Protein AF-A0AA94F474-F1 (afdb_monomer)

Sequence (194 aa):
MDLYEFAKYINTSEPLNKNRVSEDIENKIRDLSVEQRINLLVFSFQNYDKAYNKDLCFTYPSLWNEFKGSDWKNLVIDMFPRKLKFMKGDLIEVNTGSYFDIFLLNGIIGISPFEFIFNESEIDKVEKESFFNYLKYFGESSFFYNEREMIEDIVNFYELEVFSNIVKMKERLIEDSFFSPSKNYNELLNQFVK

Solvent-accessible surface area (backbone atoms only — not comparable to full-atom values): 10894 Å² total; per-residue (Å²): 130,56,68,66,58,46,52,51,50,53,62,73,60,54,52,76,40,69,92,52,73,47,66,71,58,55,52,52,51,63,72,43,52,71,68,54,33,40,54,42,49,46,51,45,25,64,73,40,41,37,67,58,51,50,32,48,52,55,66,42,40,73,62,55,58,79,60,51,66,68,52,52,48,50,46,57,52,70,38,55,77,46,83,70,71,69,54,94,87,54,69,68,67,73,46,43,7,48,56,39,70,54,18,44,34,30,25,67,39,41,29,30,62,59,67,54,60,75,66,38,81,89,56,53,68,70,54,50,52,36,50,51,50,38,42,76,76,43,28,62,81,56,31,53,53,60,65,66,60,49,51,53,48,33,67,75,50,41,55,71,64,48,58,53,40,34,53,55,42,35,53,52,37,49,72,68,66,73,38,49,66,44,71,56,63,67,61,50,48,63,73,70,62,126

Foldseek 3Di:
DDLLVLLVVLLVQPLQAQVRLPPVNQVVLLVDDLVSLLVSLLSPLQPDWLVSSVSVCQSHVSSPLPDALVSLLVSVLSLPPQNDFDDPPDPSLLTHSSCNSLQCQCAQLQWHCLVVQVPPPSHDPVSNVRVVVSLVPRVQSRRHHDPVVNVVCCVVGHDVVSVVSSPSSSVNHCVSVSIDGHDHSVVVCVVPVD

pLDDT: mean 88.23, std 9.06, range [51.88, 98.12]

Structure (mmCIF, N/CA/C/O backbone):
data_AF-A0AA94F474-F1
#
_entry.id   AF-A0AA94F474-F1
#
loop_
_atom_site.group_PDB
_atom_site.id
_atom_site.type_symbol
_atom_site.label_atom_id
_atom_site.label_alt_id
_atom_site.label_comp_id
_atom_site.label_asym_id
_atom_site.label_entity_id
_atom_site.label_seq_id
_atom_site.pdbx_PDB_ins_code
_atom_site.Cartn_x
_atom_site.Cartn_y
_atom_site.Cartn_z
_atom_site.occupancy
_atom_site.B_iso_or_equiv
_atom_site.auth_seq_id
_atom_site.auth_comp_id
_atom_site.auth_asym_id
_atom_site.auth_atom_id
_atom_site.pdbx_PDB_model_num
ATOM 1 N N . MET A 1 1 ? 23.961 -6.580 0.038 1.00 64.62 1 MET A N 1
ATOM 2 C CA . MET A 1 1 ? 23.102 -5.423 0.321 1.00 64.62 1 MET A CA 1
ATOM 3 C C . MET A 1 1 ? 21.925 -5.970 1.082 1.00 64.62 1 MET A C 1
ATOM 5 O O . MET A 1 1 ? 21.299 -6.898 0.576 1.00 64.62 1 MET A O 1
ATOM 9 N N . ASP A 1 2 ? 21.722 -5.523 2.314 1.00 86.69 2 ASP A N 1
ATOM 10 C CA . ASP A 1 2 ? 20.518 -5.914 3.050 1.00 86.69 2 ASP A CA 1
ATOM 11 C C . ASP A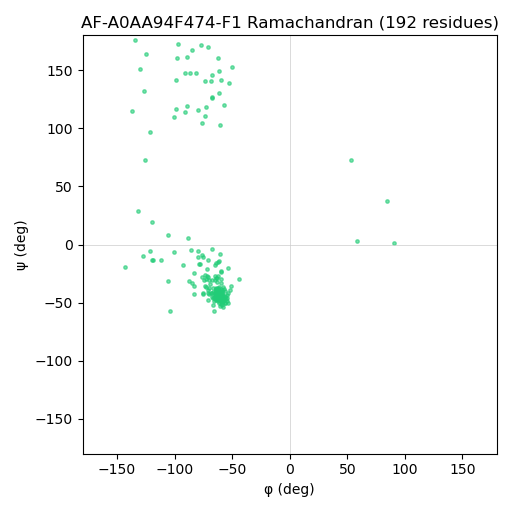 1 2 ? 19.271 -5.221 2.459 1.00 86.69 2 ASP A C 1
ATOM 13 O O . ASP A 1 2 ? 19.373 -4.350 1.589 1.00 86.69 2 ASP A O 1
ATOM 17 N N . LEU A 1 3 ? 18.076 -5.635 2.884 1.00 85.06 3 LEU A N 1
ATOM 18 C CA . LEU A 1 3 ? 16.821 -5.129 2.320 1.00 85.06 3 LEU A CA 1
ATOM 19 C C . LEU A 1 3 ? 16.613 -3.627 2.585 1.00 85.06 3 LEU A C 1
ATOM 21 O O . LEU A 1 3 ? 16.024 -2.925 1.764 1.00 85.06 3 LEU A O 1
ATOM 25 N N . TYR A 1 4 ? 17.129 -3.116 3.703 1.00 86.19 4 TYR A N 1
ATOM 26 C CA . TYR A 1 4 ? 16.999 -1.713 4.091 1.00 86.19 4 TYR A CA 1
ATOM 27 C C . TYR A 1 4 ? 17.923 -0.816 3.273 1.00 86.19 4 TYR A C 1
ATOM 29 O O . TYR A 1 4 ? 17.528 0.268 2.839 1.00 86.19 4 TYR A O 1
ATOM 37 N N . GLU A 1 5 ? 19.154 -1.265 3.042 1.00 87.56 5 GLU A N 1
ATOM 38 C CA . GLU A 1 5 ? 20.083 -0.649 2.102 1.00 87.56 5 GLU A CA 1
ATOM 39 C C . GLU A 1 5 ? 19.488 -0.631 0.695 1.00 87.56 5 GLU A C 1
ATOM 41 O O . GLU A 1 5 ? 19.592 0.386 0.008 1.00 87.56 5 GLU A O 1
ATOM 46 N N . PHE A 1 6 ? 18.805 -1.707 0.290 1.00 89.62 6 PHE A N 1
ATOM 47 C CA . PHE A 1 6 ? 18.151 -1.761 -1.013 1.00 89.62 6 PHE A CA 1
ATOM 48 C C . PHE A 1 6 ? 16.977 -0.782 -1.119 1.00 89.62 6 PHE A C 1
ATOM 50 O O . PHE A 1 6 ? 16.918 -0.017 -2.077 1.00 89.62 6 PHE A O 1
ATOM 57 N N . ALA A 1 7 ? 16.101 -0.704 -0.114 1.00 87.62 7 ALA A N 1
ATOM 58 C CA . ALA A 1 7 ? 15.008 0.271 -0.100 1.00 87.62 7 ALA A CA 1
ATOM 59 C C . ALA A 1 7 ? 15.517 1.725 -0.150 1.00 87.62 7 ALA A C 1
ATOM 61 O O . ALA A 1 7 ? 14.972 2.558 -0.875 1.00 87.62 7 ALA A O 1
ATOM 62 N N . LYS A 1 8 ? 16.611 2.027 0.564 1.00 88.00 8 LYS A N 1
ATOM 63 C CA . LYS A 1 8 ? 17.282 3.336 0.488 1.00 88.00 8 LYS A CA 1
ATOM 64 C C . LYS A 1 8 ? 17.869 3.599 -0.895 1.00 88.00 8 LYS A C 1
ATOM 66 O O . LYS A 1 8 ? 17.752 4.717 -1.391 1.00 88.00 8 LYS A O 1
ATOM 71 N N . TYR A 1 9 ? 18.480 2.587 -1.509 1.00 87.12 9 TYR A N 1
ATOM 72 C CA . TYR A 1 9 ? 19.032 2.686 -2.856 1.00 87.12 9 TYR A CA 1
ATOM 73 C C . TYR A 1 9 ? 17.940 2.991 -3.891 1.00 87.12 9 TYR A C 1
ATOM 75 O O . TYR A 1 9 ? 18.102 3.923 -4.681 1.00 87.12 9 TYR A O 1
ATOM 83 N N . ILE A 1 10 ? 16.798 2.294 -3.827 1.00 87.38 10 ILE A N 1
ATOM 84 C CA . ILE A 1 10 ? 15.635 2.581 -4.678 1.00 87.38 10 ILE A CA 1
ATOM 85 C C . ILE A 1 10 ? 15.163 4.024 -4.464 1.00 87.38 10 ILE A C 1
ATOM 87 O O . ILE A 1 10 ? 14.974 4.751 -5.437 1.00 87.38 10 ILE A O 1
ATOM 91 N N . ASN A 1 11 ? 15.068 4.492 -3.218 1.00 84.50 11 ASN A N 1
ATOM 92 C CA . ASN A 1 11 ? 14.678 5.875 -2.941 1.00 84.50 11 ASN A CA 1
ATOM 93 C C . ASN A 1 11 ? 15.618 6.907 -3.584 1.00 84.50 11 ASN A C 1
ATOM 95 O O . ASN A 1 11 ? 15.167 7.872 -4.194 1.00 84.50 11 ASN A O 1
ATOM 99 N N . THR A 1 12 ? 16.932 6.678 -3.521 1.00 82.94 12 THR A N 1
ATOM 100 C CA . THR A 1 12 ? 17.914 7.560 -4.177 1.00 82.94 12 THR A CA 1
ATOM 101 C C . THR A 1 12 ? 17.923 7.466 -5.703 1.00 82.94 12 THR A C 1
ATOM 103 O O . THR A 1 12 ? 18.529 8.313 -6.352 1.00 82.94 12 THR A O 1
ATOM 106 N N . SER A 1 13 ? 17.276 6.451 -6.284 1.00 73.56 13 SER A N 1
ATOM 107 C CA . SER A 1 13 ? 17.225 6.256 -7.738 1.00 73.56 13 SER A CA 1
ATOM 108 C C . SER A 1 13 ? 16.190 7.137 -8.454 1.00 73.56 13 SER A C 1
ATOM 110 O O . SER A 1 13 ? 16.182 7.167 -9.683 1.00 73.56 13 SER A O 1
ATOM 112 N N . GLU A 1 14 ? 15.374 7.895 -7.706 1.00 68.88 14 GLU A N 1
ATOM 113 C CA . GLU A 1 14 ? 14.320 8.784 -8.224 1.00 68.88 14 GLU A CA 1
ATOM 114 C C . GLU A 1 14 ? 13.358 8.051 -9.186 1.00 68.88 14 GLU A C 1
ATOM 116 O O . GLU A 1 14 ? 13.384 8.297 -10.398 1.00 68.88 14 GLU A O 1
ATOM 121 N N . PRO A 1 15 ? 12.481 7.164 -8.673 1.00 61.78 15 PRO A N 1
ATOM 122 C CA . PRO A 1 15 ? 11.631 6.291 -9.495 1.00 61.78 15 PRO A CA 1
ATOM 123 C C . PRO A 1 15 ? 10.652 7.027 -10.435 1.00 61.78 15 PRO A C 1
ATOM 125 O O . PRO A 1 15 ? 10.060 6.388 -11.298 1.00 61.78 15 PRO A O 1
ATOM 128 N N . LEU A 1 16 ? 10.517 8.354 -10.317 1.00 57.00 16 LEU A N 1
ATOM 129 C CA . LEU A 1 16 ? 9.645 9.240 -11.105 1.00 57.00 16 LEU A CA 1
ATOM 130 C C . LEU A 1 16 ? 9.932 9.297 -12.613 1.00 57.00 16 LEU A C 1
ATOM 132 O O . LEU A 1 16 ? 9.125 9.833 -13.372 1.00 57.00 16 LEU A O 1
ATOM 136 N N . ASN A 1 17 ? 11.083 8.813 -13.077 1.00 56.38 17 ASN A N 1
ATOM 137 C CA . ASN A 1 17 ? 11.434 8.905 -14.489 1.00 56.38 17 ASN A CA 1
ATOM 138 C C . ASN A 1 17 ? 11.171 7.585 -15.215 1.00 56.38 17 ASN A C 1
ATOM 140 O O . ASN A 1 17 ? 11.947 6.644 -15.101 1.00 56.38 17 ASN A O 1
ATOM 144 N N . LYS A 1 18 ? 10.149 7.587 -16.077 1.00 51.88 18 LYS A N 1
ATOM 145 C CA . LYS A 1 18 ? 9.825 6.563 -17.093 1.00 51.88 18 LYS A CA 1
ATOM 146 C C . LYS A 1 18 ? 11.047 6.057 -17.884 1.00 51.88 18 LYS A C 1
ATOM 148 O O . LYS A 1 18 ? 11.111 4.906 -18.285 1.00 51.88 18 LYS A O 1
ATOM 153 N N . ASN A 1 19 ? 12.052 6.920 -18.055 1.00 54.91 19 ASN A N 1
ATOM 154 C CA . ASN A 1 19 ? 13.318 6.633 -18.742 1.00 54.91 19 ASN A CA 1
ATOM 155 C C . ASN A 1 19 ? 14.417 6.045 -17.829 1.00 54.91 19 ASN A C 1
ATOM 157 O O . ASN A 1 19 ? 15.568 5.936 -18.247 1.00 54.91 19 ASN A O 1
ATOM 161 N N . ARG A 1 20 ? 14.101 5.755 -16.563 1.00 58.53 20 ARG A N 1
ATOM 162 C CA . ARG A 1 20 ? 15.027 5.296 -15.518 1.00 58.53 20 ARG A CA 1
ATOM 163 C C . ARG A 1 20 ? 14.494 4.072 -14.768 1.00 58.53 20 ARG A C 1
ATOM 165 O O . ARG A 1 20 ? 14.852 3.876 -13.608 1.00 58.53 20 ARG A O 1
ATOM 172 N N . VAL A 1 21 ? 13.685 3.225 -15.411 1.00 65.44 21 VAL A N 1
ATOM 173 C CA . VAL A 1 21 ? 13.547 1.844 -14.929 1.00 65.44 21 VAL A CA 1
ATOM 174 C C . VAL A 1 21 ? 14.944 1.239 -14.999 1.00 65.44 21 VAL A C 1
ATOM 176 O O . VAL A 1 21 ? 15.473 0.966 -16.074 1.00 65.44 21 VAL A O 1
ATOM 179 N N . SER A 1 22 ? 15.601 1.130 -13.849 1.00 75.00 22 SER A N 1
ATOM 180 C CA . SER A 1 22 ? 16.887 0.461 -13.788 1.00 75.00 22 SER A CA 1
ATOM 181 C C . SER A 1 22 ? 16.601 -1.025 -13.927 1.00 75.00 22 SER A C 1
ATOM 183 O O . SER A 1 22 ? 16.024 -1.623 -13.019 1.00 75.00 22 SER A O 1
ATOM 185 N N . GLU A 1 23 ? 16.998 -1.616 -15.056 1.00 81.00 23 GLU A N 1
ATOM 186 C CA . GLU A 1 23 ? 16.889 -3.065 -15.273 1.00 81.00 23 GLU A CA 1
ATOM 187 C C . GLU A 1 23 ? 17.514 -3.838 -14.101 1.00 81.00 23 GLU A C 1
ATOM 189 O O . GLU A 1 23 ? 16.970 -4.845 -13.661 1.00 81.00 23 GLU A O 1
ATOM 194 N N . ASP A 1 24 ? 18.596 -3.316 -13.515 1.00 84.88 24 ASP A N 1
ATOM 195 C CA . ASP A 1 24 ? 19.230 -3.890 -12.327 1.00 84.88 24 ASP A CA 1
ATOM 196 C C . ASP A 1 24 ? 18.330 -3.864 -11.082 1.00 84.88 24 ASP A C 1
ATOM 198 O O . ASP A 1 24 ? 18.363 -4.807 -10.290 1.00 84.88 24 ASP A O 1
ATOM 202 N N . ILE A 1 25 ? 17.549 -2.797 -10.866 1.00 88.88 25 ILE A N 1
ATOM 203 C CA . ILE A 1 25 ? 16.596 -2.717 -9.746 1.00 88.88 25 ILE A CA 1
ATOM 204 C C . ILE A 1 25 ? 15.428 -3.667 -9.992 1.00 88.88 25 ILE A C 1
ATOM 206 O O . ILE A 1 25 ? 15.089 -4.443 -9.102 1.00 88.88 25 ILE A O 1
ATOM 210 N N . GLU A 1 26 ? 14.852 -3.646 -11.193 1.00 88.94 26 GLU A N 1
ATOM 211 C CA . GLU A 1 26 ? 13.714 -4.497 -11.550 1.00 88.94 26 GLU A CA 1
ATOM 212 C C . GLU A 1 26 ? 14.080 -5.987 -11.467 1.00 88.94 26 GLU A C 1
ATOM 214 O O . GLU A 1 26 ? 13.350 -6.768 -10.860 1.00 88.94 26 GLU A O 1
ATOM 219 N N . ASN A 1 27 ? 15.248 -6.388 -11.981 1.00 90.06 27 ASN A N 1
ATOM 220 C CA . ASN A 1 27 ? 15.733 -7.765 -11.867 1.00 90.06 27 ASN A CA 1
ATOM 221 C C . ASN A 1 27 ? 15.941 -8.167 -10.402 1.00 90.06 27 ASN A C 1
ATOM 223 O O . ASN A 1 27 ? 15.482 -9.227 -9.985 1.00 90.06 27 ASN A O 1
ATOM 227 N N . LYS A 1 28 ? 16.547 -7.292 -9.586 1.00 91.56 28 LYS A N 1
ATOM 228 C CA . LYS A 1 28 ? 16.701 -7.556 -8.148 1.00 91.56 28 LYS A CA 1
ATOM 229 C C . LYS A 1 28 ? 15.365 -7.714 -7.440 1.00 91.56 28 LYS A C 1
ATOM 231 O O . LYS A 1 28 ? 15.266 -8.585 -6.588 1.00 91.56 28 LYS A O 1
ATOM 236 N N . ILE A 1 29 ? 14.363 -6.895 -7.766 1.00 94.06 29 ILE A N 1
ATOM 237 C CA . ILE A 1 29 ? 13.017 -7.009 -7.192 1.00 94.06 29 ILE A CA 1
ATOM 238 C C . ILE A 1 29 ? 12.376 -8.344 -7.582 1.00 94.06 29 ILE A C 1
ATOM 240 O O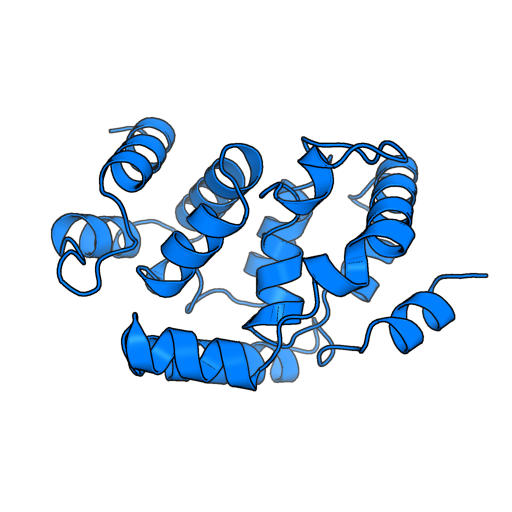 . ILE A 1 29 ? 11.788 -8.999 -6.724 1.00 94.06 29 ILE A O 1
ATOM 244 N N . ARG A 1 30 ? 12.509 -8.768 -8.844 1.00 92.44 30 ARG A N 1
ATOM 245 C CA . ARG A 1 30 ? 11.986 -10.061 -9.319 1.00 92.44 30 ARG A CA 1
ATOM 246 C C . ARG A 1 30 ? 12.645 -11.257 -8.632 1.00 92.44 30 ARG A C 1
ATOM 248 O O . ARG A 1 30 ? 11.972 -12.257 -8.401 1.00 92.44 30 ARG A O 1
ATOM 255 N N . ASP A 1 31 ? 13.919 -11.137 -8.269 1.00 94.38 31 ASP A N 1
ATOM 256 C CA . ASP A 1 31 ? 14.658 -12.175 -7.542 1.00 94.38 31 ASP A CA 1
ATOM 257 C C . ASP A 1 31 ? 14.287 -12.252 -6.045 1.00 94.38 31 ASP A C 1
ATOM 259 O O . ASP A 1 31 ? 14.670 -13.209 -5.363 1.00 94.38 31 ASP A O 1
ATOM 263 N N . LEU A 1 32 ? 13.544 -11.273 -5.507 1.00 96.06 32 LEU A N 1
ATOM 264 C CA . LEU A 1 32 ? 13.083 -11.295 -4.117 1.00 96.06 32 LEU A CA 1
ATOM 265 C C . LEU A 1 32 ? 11.951 -12.309 -3.912 1.00 96.06 32 LEU A C 1
ATOM 267 O O . LEU A 1 32 ? 10.993 -12.403 -4.686 1.00 96.06 32 LEU A O 1
ATOM 271 N N . SER A 1 33 ? 11.992 -13.001 -2.772 1.00 96.56 33 SER A N 1
ATOM 272 C CA . SER A 1 33 ? 10.839 -13.770 -2.303 1.00 96.56 33 SER A CA 1
ATOM 273 C C . SER A 1 33 ? 9.637 -12.852 -2.039 1.00 96.56 33 SER A C 1
ATOM 275 O O . SER A 1 33 ? 9.779 -11.643 -1.842 1.00 96.56 33 SER A O 1
ATOM 277 N N . VAL A 1 34 ? 8.427 -13.419 -2.001 1.00 97.06 34 VAL A N 1
ATOM 278 C CA . VAL A 1 34 ? 7.208 -12.661 -1.656 1.00 97.06 34 VAL A CA 1
ATOM 279 C C . VAL A 1 34 ? 7.347 -11.986 -0.287 1.00 97.06 34 VAL A C 1
ATOM 281 O O . VAL A 1 34 ? 7.068 -10.800 -0.159 1.00 97.06 34 VAL A O 1
ATOM 284 N N . GLU A 1 35 ? 7.867 -12.702 0.711 1.00 97.00 35 GLU A N 1
ATOM 285 C CA . GLU A 1 35 ? 8.127 -12.162 2.052 1.00 97.00 35 GLU A CA 1
ATOM 286 C C . GLU A 1 35 ? 9.100 -10.972 2.017 1.00 97.00 35 GLU A C 1
ATOM 288 O O . GLU A 1 35 ? 8.877 -9.950 2.661 1.00 97.00 35 GLU A O 1
ATOM 293 N N . GLN A 1 36 ? 10.169 -11.059 1.221 1.00 96.94 36 GLN A N 1
ATOM 294 C CA . GLN A 1 36 ? 11.118 -9.956 1.060 1.00 96.94 36 GLN A CA 1
ATOM 295 C C . GLN A 1 36 ? 10.487 -8.746 0.361 1.00 96.94 36 GLN A C 1
ATOM 297 O O . GLN A 1 36 ? 10.772 -7.614 0.751 1.00 96.94 36 GLN A O 1
ATOM 302 N N . ARG A 1 37 ? 9.613 -8.962 -0.631 1.00 97.81 37 ARG A N 1
ATOM 303 C CA . ARG A 1 37 ? 8.849 -7.884 -1.279 1.00 97.81 37 ARG A CA 1
ATOM 304 C C . ARG A 1 37 ? 7.898 -7.201 -0.295 1.00 97.81 37 ARG A C 1
ATOM 306 O O . ARG A 1 37 ? 7.878 -5.975 -0.245 1.00 97.81 37 ARG A O 1
ATOM 313 N N . ILE A 1 38 ? 7.185 -7.968 0.533 1.00 98.12 38 ILE A N 1
ATOM 314 C CA . ILE A 1 38 ? 6.331 -7.426 1.604 1.00 98.12 38 ILE A CA 1
ATOM 315 C C . ILE A 1 38 ? 7.165 -6.579 2.567 1.00 98.12 38 ILE A C 1
ATOM 317 O O . ILE A 1 38 ? 6.853 -5.410 2.765 1.00 98.12 38 ILE A O 1
ATOM 321 N N . ASN A 1 39 ? 8.270 -7.116 3.090 1.00 97.31 39 ASN A N 1
ATOM 322 C CA . ASN A 1 39 ? 9.149 -6.387 4.008 1.00 97.31 39 ASN A CA 1
ATOM 323 C C . ASN A 1 39 ? 9.696 -5.083 3.396 1.00 97.31 39 ASN A C 1
ATOM 325 O O . ASN A 1 39 ? 9.832 -4.075 4.093 1.00 97.31 39 ASN A O 1
ATOM 329 N N . LEU A 1 40 ? 9.988 -5.082 2.091 1.00 96.94 40 LEU A N 1
ATOM 330 C CA . LEU A 1 40 ? 10.421 -3.887 1.367 1.00 96.94 40 LEU A CA 1
ATOM 331 C C . LEU A 1 40 ? 9.301 -2.846 1.315 1.00 96.94 40 LEU A C 1
ATOM 333 O O . LEU A 1 40 ? 9.538 -1.689 1.659 1.00 96.94 40 LEU A O 1
ATOM 337 N N . LEU A 1 41 ? 8.087 -3.257 0.939 1.00 97.62 41 LEU A N 1
ATOM 338 C CA . LEU A 1 41 ? 6.918 -2.379 0.901 1.00 97.62 41 LEU A CA 1
ATOM 339 C C . LEU A 1 41 ? 6.588 -1.820 2.289 1.00 97.62 41 LEU A C 1
ATOM 341 O O . LEU A 1 41 ? 6.425 -0.611 2.415 1.00 97.62 41 LEU A O 1
ATOM 345 N N . VAL A 1 42 ? 6.582 -2.652 3.335 1.00 97.44 42 VAL A N 1
ATOM 346 C CA . VAL A 1 42 ? 6.367 -2.217 4.727 1.00 97.44 42 VAL A CA 1
ATOM 347 C C . VAL A 1 42 ? 7.380 -1.146 5.111 1.00 97.44 42 VAL A C 1
ATOM 349 O O . VAL A 1 42 ? 7.008 -0.063 5.572 1.00 97.44 42 VAL A O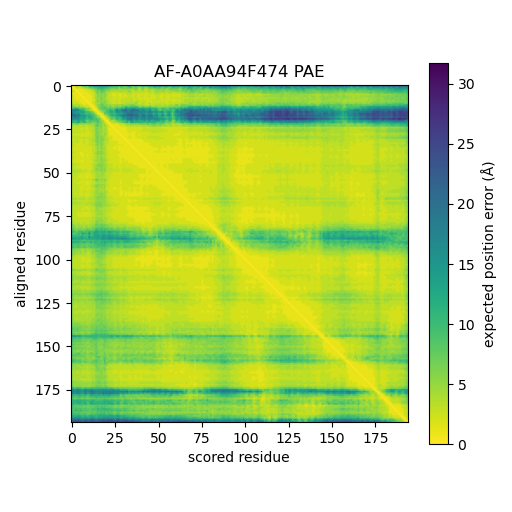 1
ATOM 352 N N . PHE A 1 43 ? 8.668 -1.404 4.869 1.00 95.75 43 PHE A N 1
ATOM 353 C CA . PHE A 1 43 ? 9.705 -0.427 5.166 1.00 95.75 43 PHE A CA 1
ATOM 354 C C . PHE A 1 43 ? 9.496 0.872 4.383 1.00 95.75 43 PHE A C 1
ATOM 356 O O . PHE A 1 43 ? 9.566 1.953 4.970 1.00 95.75 43 PHE A O 1
ATOM 363 N N . SER A 1 44 ? 9.225 0.796 3.080 1.00 95.56 44 SER A N 1
ATOM 364 C CA . SER A 1 44 ? 9.028 1.984 2.251 1.00 95.56 44 SER A CA 1
ATOM 365 C C . SER A 1 44 ? 7.811 2.799 2.690 1.00 95.56 44 SER A C 1
ATOM 367 O O . SER A 1 44 ? 7.928 4.004 2.919 1.00 95.56 44 SER A O 1
ATOM 369 N N . PHE A 1 45 ? 6.676 2.143 2.918 1.00 96.19 45 PHE A N 1
ATOM 370 C CA . PHE A 1 45 ? 5.429 2.786 3.328 1.00 96.19 45 PHE A CA 1
ATOM 371 C C . PHE A 1 45 ? 5.579 3.473 4.689 1.00 96.19 45 PHE A C 1
ATOM 373 O O . PHE A 1 45 ? 5.120 4.594 4.887 1.00 96.19 45 PHE A O 1
ATOM 380 N N . GLN A 1 46 ? 6.306 2.868 5.625 1.00 93.81 46 GLN A N 1
ATOM 381 C CA . GLN A 1 46 ? 6.529 3.459 6.945 1.00 93.81 46 GLN A CA 1
ATOM 382 C C . GLN A 1 46 ? 7.585 4.579 6.973 1.00 93.81 46 GLN A C 1
ATOM 384 O O . GLN A 1 46 ? 7.672 5.318 7.959 1.00 93.81 46 GLN A O 1
ATOM 389 N N . ASN A 1 47 ? 8.443 4.705 5.960 1.00 92.69 47 ASN A N 1
ATOM 390 C CA . ASN A 1 47 ? 9.589 5.624 6.017 1.00 92.69 47 ASN A CA 1
ATOM 391 C C . ASN A 1 47 ? 9.587 6.717 4.949 1.00 92.69 47 ASN A C 1
ATOM 393 O O . ASN A 1 47 ? 10.323 7.690 5.108 1.00 92.69 47 ASN A O 1
ATOM 397 N N . TYR A 1 48 ? 8.747 6.601 3.927 1.00 92.75 48 TYR A N 1
ATOM 398 C CA . TYR A 1 48 ? 8.646 7.572 2.843 1.00 92.75 48 TYR A CA 1
ATOM 399 C C . TYR A 1 48 ? 7.211 8.076 2.675 1.00 92.75 48 TYR A C 1
ATOM 401 O O . TYR A 1 48 ? 6.264 7.512 3.225 1.00 92.75 48 TYR A O 1
ATOM 409 N N . ASP A 1 49 ? 7.052 9.185 1.960 1.00 92.50 49 ASP A N 1
ATOM 410 C CA . ASP A 1 49 ? 5.756 9.832 1.783 1.00 92.50 49 ASP A CA 1
ATOM 411 C C . ASP A 1 49 ? 4.861 9.122 0.752 1.00 92.50 49 ASP A C 1
ATOM 413 O O . ASP A 1 49 ? 5.255 8.171 0.070 1.00 92.50 49 ASP A O 1
ATOM 417 N N . LYS A 1 50 ? 3.601 9.558 0.671 1.00 91.44 50 LYS A N 1
ATOM 418 C CA . LYS A 1 50 ? 2.604 8.979 -0.235 1.00 91.44 50 LYS A CA 1
ATOM 419 C C . LYS A 1 50 ? 3.008 9.108 -1.709 1.00 91.44 50 LYS A C 1
ATOM 421 O O . LYS A 1 50 ? 2.725 8.194 -2.479 1.00 91.44 50 LYS A O 1
ATOM 426 N N . ALA A 1 51 ? 3.652 10.208 -2.101 1.00 90.00 51 ALA A N 1
ATOM 427 C CA . ALA A 1 51 ? 4.058 10.436 -3.486 1.00 90.00 51 ALA A CA 1
ATOM 428 C C . ALA A 1 51 ? 5.141 9.438 -3.909 1.00 90.00 51 ALA A C 1
ATOM 430 O O . ALA A 1 51 ? 4.934 8.693 -4.864 1.00 90.00 51 ALA A O 1
ATOM 431 N N . TYR A 1 52 ? 6.212 9.322 -3.120 1.00 92.31 52 TYR A N 1
ATOM 432 C CA . TYR A 1 52 ? 7.270 8.343 -3.356 1.00 92.31 52 TYR A CA 1
ATOM 433 C C . TYR A 1 52 ? 6.721 6.918 -3.462 1.00 92.31 52 TYR A C 1
ATOM 435 O O . TYR A 1 52 ? 7.085 6.171 -4.367 1.00 92.31 52 TYR A O 1
ATOM 443 N N . ASN A 1 53 ? 5.836 6.521 -2.544 1.00 94.44 53 ASN A N 1
ATOM 444 C CA . ASN A 1 53 ? 5.298 5.162 -2.542 1.00 94.44 53 ASN A CA 1
ATOM 445 C C . ASN A 1 53 ? 4.392 4.889 -3.756 1.00 94.44 53 ASN A C 1
ATOM 447 O O . ASN A 1 53 ? 4.375 3.761 -4.255 1.00 94.44 53 ASN A O 1
ATOM 451 N N . LYS A 1 54 ? 3.703 5.918 -4.277 1.00 91.94 54 LYS A N 1
ATOM 452 C CA . LYS A 1 54 ? 2.980 5.849 -5.558 1.00 91.94 54 LYS A CA 1
ATOM 453 C C . LYS A 1 54 ? 3.942 5.572 -6.700 1.00 91.94 54 LYS A C 1
ATOM 455 O O . LYS A 1 54 ? 3.732 4.621 -7.450 1.00 91.94 54 LYS A O 1
ATOM 460 N N . ASP A 1 55 ? 5.018 6.343 -6.771 1.00 89.94 55 ASP A N 1
ATOM 461 C CA . ASP A 1 55 ? 6.030 6.193 -7.812 1.00 89.94 55 ASP A CA 1
ATOM 462 C C . ASP A 1 55 ? 6.695 4.823 -7.748 1.00 89.94 55 ASP A C 1
ATOM 464 O O . ASP A 1 55 ? 6.793 4.140 -8.759 1.00 89.94 55 ASP A O 1
ATOM 468 N N . LEU A 1 56 ? 7.075 4.371 -6.552 1.00 92.81 56 LEU A N 1
ATOM 469 C CA . LEU A 1 56 ? 7.634 3.043 -6.319 1.00 92.81 56 LEU A CA 1
ATOM 470 C C . LEU A 1 56 ? 6.726 1.938 -6.879 1.00 92.81 56 LEU A C 1
ATOM 472 O O . LEU A 1 56 ? 7.193 1.072 -7.618 1.00 92.81 56 LEU A O 1
ATOM 476 N N . CYS A 1 57 ? 5.433 1.973 -6.544 1.00 93.88 57 CYS A N 1
ATOM 477 C CA . CYS A 1 57 ? 4.488 0.922 -6.926 1.00 93.88 57 CYS A CA 1
ATOM 478 C C . CYS A 1 57 ? 4.124 0.947 -8.414 1.00 93.88 57 CYS A C 1
ATOM 480 O O . CYS A 1 57 ? 3.819 -0.109 -8.971 1.00 93.88 57 CYS A O 1
ATOM 482 N N . PHE A 1 58 ? 4.137 2.117 -9.054 1.00 91.38 58 PHE A N 1
ATOM 483 C CA . PHE A 1 58 ? 3.887 2.236 -10.490 1.00 91.38 58 PHE A CA 1
ATOM 484 C C . PHE A 1 58 ? 5.128 1.958 -11.335 1.00 91.38 58 PHE A C 1
ATOM 486 O O . PHE A 1 58 ? 5.001 1.348 -12.393 1.00 91.38 58 PHE A O 1
ATOM 493 N N . THR A 1 59 ? 6.317 2.338 -10.873 1.00 89.44 59 THR A N 1
ATOM 494 C CA . THR A 1 59 ? 7.575 2.055 -11.575 1.00 89.44 59 THR A CA 1
ATOM 495 C C . THR A 1 59 ? 7.961 0.582 -11.466 1.00 89.44 59 THR A C 1
ATOM 497 O O . THR A 1 59 ? 8.445 0.020 -12.444 1.00 89.44 59 THR A O 1
ATOM 500 N N . TYR A 1 60 ? 7.692 -0.068 -10.327 1.00 92.12 60 TYR A N 1
ATOM 501 C CA . TYR A 1 60 ? 8.028 -1.479 -10.104 1.00 92.12 60 TYR A CA 1
ATOM 502 C C . TYR A 1 60 ? 6.803 -2.311 -9.680 1.00 92.12 60 TYR A C 1
ATOM 504 O O . TYR A 1 60 ? 6.701 -2.733 -8.522 1.00 92.12 60 TYR A O 1
ATOM 512 N N . PRO A 1 61 ? 5.857 -2.605 -10.598 1.00 93.56 61 PRO A N 1
ATOM 513 C CA . PRO A 1 61 ? 4.694 -3.441 -10.290 1.00 93.56 61 PRO A CA 1
ATOM 514 C C . PRO A 1 61 ? 5.056 -4.855 -9.830 1.00 93.56 61 PRO A C 1
ATOM 516 O O . PRO A 1 61 ? 4.267 -5.488 -9.135 1.00 93.56 61 PRO A O 1
ATOM 519 N N . SER A 1 62 ? 6.251 -5.337 -10.180 1.00 94.12 62 SER A N 1
ATOM 520 C CA . SER A 1 62 ? 6.842 -6.600 -9.720 1.00 94.12 62 SER A CA 1
ATOM 521 C C . SER A 1 62 ? 6.890 -6.734 -8.190 1.00 94.12 62 SER A C 1
ATOM 523 O O . SER A 1 62 ? 6.929 -7.848 -7.663 1.00 94.12 62 SER A O 1
ATOM 525 N N . LEU A 1 63 ? 6.813 -5.620 -7.454 1.00 95.88 63 LEU A N 1
ATOM 526 C CA . LEU A 1 63 ? 6.690 -5.615 -5.998 1.00 95.88 63 LEU A CA 1
ATOM 527 C C . LEU A 1 63 ? 5.383 -6.231 -5.488 1.00 95.88 63 LEU A C 1
ATOM 529 O O . LEU A 1 63 ? 5.374 -6.727 -4.367 1.00 95.88 63 LEU A O 1
ATOM 533 N N . TRP A 1 64 ? 4.300 -6.198 -6.269 1.00 96.19 64 TRP A N 1
ATOM 534 C CA . TRP A 1 64 ? 2.957 -6.541 -5.780 1.00 96.19 64 TRP A CA 1
ATOM 535 C C . TRP A 1 64 ? 2.066 -7.287 -6.785 1.00 96.19 64 TRP A C 1
ATOM 537 O O . TRP A 1 64 ? 1.110 -7.933 -6.370 1.00 96.19 64 TRP A O 1
ATOM 547 N N . ASN A 1 65 ? 2.334 -7.249 -8.092 1.00 94.62 65 ASN A N 1
ATOM 548 C CA . ASN A 1 65 ? 1.454 -7.790 -9.147 1.00 94.62 65 ASN A CA 1
ATOM 549 C C . ASN A 1 65 ? 1.235 -9.324 -9.095 1.00 94.62 65 ASN A C 1
ATOM 551 O O . ASN A 1 65 ? 0.289 -9.862 -9.684 1.00 94.62 65 ASN A O 1
ATOM 555 N N . GLU A 1 66 ? 2.076 -10.041 -8.358 1.00 93.69 66 GLU A N 1
ATOM 556 C CA . GLU A 1 66 ? 1.980 -11.486 -8.129 1.00 93.69 66 GLU A CA 1
ATOM 557 C C . GLU A 1 66 ? 1.367 -11.855 -6.776 1.00 93.69 66 GLU A C 1
ATOM 559 O O . GLU A 1 66 ? 1.096 -13.033 -6.544 1.00 93.69 66 GLU A O 1
ATOM 564 N N . PHE A 1 67 ? 1.114 -10.876 -5.903 1.00 95.56 67 PHE A N 1
ATOM 565 C CA . PHE A 1 67 ? 0.541 -11.131 -4.585 1.00 95.56 67 PHE A CA 1
ATOM 566 C C . PHE A 1 67 ? -0.828 -11.806 -4.700 1.00 95.56 67 PHE A C 1
ATOM 568 O O . PHE A 1 67 ? -1.644 -11.509 -5.581 1.00 95.56 67 PHE A O 1
ATOM 575 N N . LYS A 1 68 ? -1.072 -12.742 -3.788 1.00 93.62 68 LYS A N 1
ATOM 576 C CA . LYS A 1 68 ? -2.368 -13.381 -3.548 1.00 93.62 68 LYS A CA 1
ATOM 577 C C . LYS A 1 68 ? -3.068 -12.700 -2.379 1.00 93.62 68 LYS A C 1
ATOM 579 O O . LYS A 1 68 ? -2.468 -11.898 -1.663 1.00 93.62 68 LYS A O 1
ATOM 584 N N . GLY A 1 69 ? -4.328 -13.060 -2.129 1.00 92.88 69 GLY A N 1
ATOM 585 C CA . GLY A 1 69 ? -5.088 -12.508 -1.002 1.00 92.88 69 GLY A CA 1
ATOM 586 C C . GLY A 1 69 ? -4.365 -12.621 0.350 1.00 92.88 69 GLY A C 1
ATOM 587 O O . GLY A 1 69 ? -4.378 -11.671 1.127 1.00 92.88 69 GLY A O 1
ATOM 588 N N . SER A 1 70 ? -3.674 -13.737 0.615 1.00 94.00 70 SER A N 1
ATOM 589 C CA . SER A 1 70 ? -2.871 -13.926 1.835 1.00 94.00 70 SER A CA 1
ATOM 590 C C . SER A 1 70 ? -1.689 -12.963 1.943 1.00 94.00 70 SER A C 1
ATOM 592 O O . SER A 1 70 ? -1.396 -12.481 3.030 1.00 94.00 70 SER A O 1
ATOM 594 N N . ASP A 1 71 ? -1.034 -12.651 0.828 1.00 96.31 71 ASP A N 1
ATOM 595 C CA . ASP A 1 71 ? 0.152 -11.791 0.812 1.00 96.31 71 ASP A CA 1
ATOM 596 C C . ASP A 1 71 ? -0.243 -10.338 1.106 1.00 96.31 71 ASP A C 1
ATOM 598 O O . ASP A 1 71 ? 0.410 -9.652 1.889 1.00 96.31 71 ASP A O 1
ATOM 602 N N . TRP A 1 72 ? -1.385 -9.900 0.564 1.00 96.44 72 TRP A N 1
ATOM 603 C CA . TRP A 1 72 ? -1.984 -8.607 0.900 1.00 96.44 72 TRP A CA 1
ATOM 604 C C . TRP A 1 72 ? -2.419 -8.513 2.358 1.00 96.44 72 TRP A C 1
ATOM 606 O O . TRP A 1 72 ? -2.237 -7.467 2.976 1.00 96.44 72 TRP A O 1
ATOM 616 N N . LYS A 1 73 ? -2.974 -9.589 2.928 1.00 94.56 73 LYS A N 1
ATOM 617 C CA . LYS A 1 73 ? -3.300 -9.627 4.359 1.00 94.56 73 LYS A CA 1
ATOM 618 C C . LYS A 1 73 ? -2.057 -9.459 5.216 1.00 94.56 73 LYS A C 1
ATOM 620 O O . LYS A 1 73 ? -2.077 -8.621 6.109 1.00 94.56 73 LYS A O 1
ATOM 625 N N . ASN A 1 74 ? -0.998 -10.205 4.907 1.00 96.88 74 ASN A N 1
ATOM 626 C CA . ASN A 1 74 ? 0.272 -10.106 5.619 1.00 96.88 74 ASN A CA 1
ATOM 627 C C . ASN A 1 74 ? 0.820 -8.678 5.537 1.00 96.88 74 ASN A C 1
ATOM 629 O O . ASN A 1 74 ? 1.081 -8.077 6.569 1.00 96.88 74 ASN A O 1
ATOM 633 N N . LEU A 1 75 ? 0.856 -8.079 4.339 1.00 97.75 75 LEU A N 1
ATOM 634 C CA . LEU A 1 75 ? 1.266 -6.682 4.172 1.00 97.75 75 LEU A CA 1
ATOM 635 C C . LEU A 1 75 ? 0.433 -5.720 5.033 1.00 97.75 75 LEU A C 1
ATOM 637 O O . LEU A 1 75 ? 0.991 -4.855 5.700 1.00 97.75 75 LEU A O 1
ATOM 641 N N . VAL A 1 76 ? -0.896 -5.851 5.034 1.00 96.94 76 VAL A N 1
ATOM 642 C CA . VAL A 1 76 ? -1.768 -4.970 5.825 1.00 96.94 76 VAL A CA 1
ATOM 643 C C . VAL A 1 76 ? -1.558 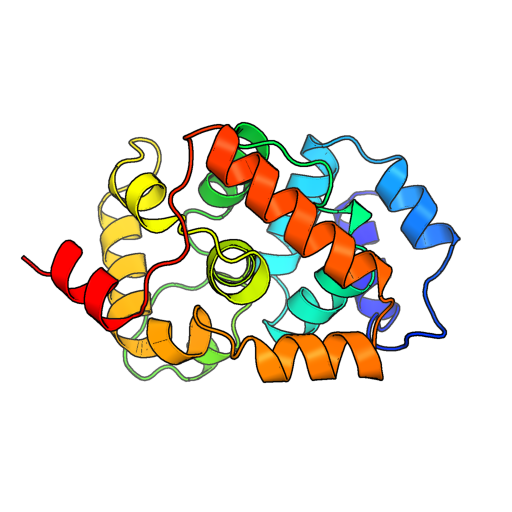-5.176 7.328 1.00 96.94 76 VAL A C 1
ATOM 645 O O . VAL A 1 76 ? -1.539 -4.185 8.058 1.00 96.94 76 VAL A O 1
ATOM 648 N N . ILE A 1 77 ? -1.400 -6.421 7.792 1.00 97.00 77 ILE A N 1
ATOM 649 C CA . ILE A 1 77 ? -1.136 -6.757 9.201 1.00 97.00 77 ILE A CA 1
ATOM 650 C C . ILE A 1 77 ? 0.217 -6.193 9.639 1.00 97.00 77 ILE A C 1
ATOM 652 O O . ILE A 1 77 ? 0.270 -5.499 10.650 1.00 97.00 77 ILE A O 1
ATOM 656 N N . ASP A 1 78 ? 1.272 -6.393 8.848 1.00 97.25 78 ASP A N 1
ATOM 657 C CA . ASP A 1 78 ? 2.639 -5.939 9.148 1.00 97.25 78 ASP A CA 1
ATOM 658 C C . ASP A 1 78 ? 2.765 -4.407 9.191 1.00 97.25 78 ASP A C 1
ATOM 660 O O . ASP A 1 78 ? 3.708 -3.846 9.757 1.00 97.25 78 ASP A O 1
ATOM 664 N N . MET A 1 79 ? 1.793 -3.697 8.617 1.00 96.75 79 MET A N 1
ATOM 665 C CA . MET A 1 79 ? 1.694 -2.246 8.726 1.00 96.75 79 MET A CA 1
ATOM 666 C C . MET A 1 79 ? 1.085 -1.767 10.056 1.00 96.75 79 MET A C 1
ATOM 668 O O . MET A 1 79 ? 1.147 -0.566 10.337 1.00 96.75 79 MET A O 1
ATOM 672 N N . PHE A 1 80 ? 0.507 -2.655 10.874 1.00 95.38 80 PHE A N 1
ATOM 673 C CA . PHE A 1 80 ? 0.022 -2.349 12.222 1.00 95.38 80 PHE A CA 1
ATOM 674 C C . PHE A 1 80 ? 1.039 -2.762 13.313 1.00 95.38 80 PHE A C 1
ATOM 676 O O . PHE A 1 80 ? 1.644 -3.825 13.224 1.00 95.38 80 PHE A O 1
ATOM 683 N N . PRO A 1 81 ? 1.208 -1.962 14.389 1.00 93.19 81 PRO A N 1
ATOM 684 C CA . PRO A 1 81 ? 0.610 -0.646 14.603 1.00 93.19 81 PRO A CA 1
ATOM 685 C C . PRO A 1 81 ? 1.165 0.385 13.616 1.00 93.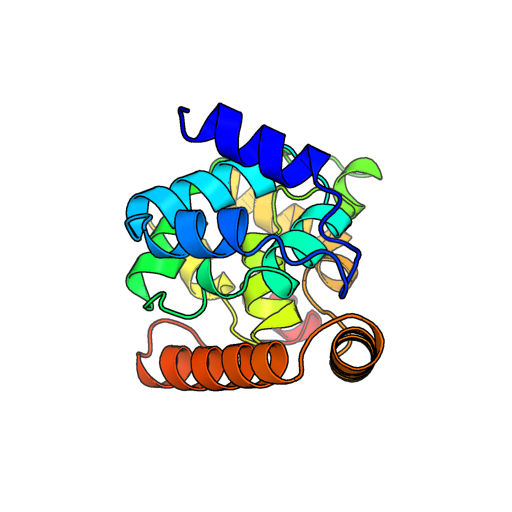19 81 PRO A C 1
ATOM 687 O O . PRO A 1 81 ? 2.338 0.357 13.243 1.00 93.19 81 PRO A O 1
ATOM 690 N N . ARG A 1 82 ? 0.314 1.328 13.203 1.00 91.44 82 ARG A N 1
ATOM 691 C CA . ARG A 1 82 ? 0.703 2.329 12.202 1.00 91.44 82 ARG A CA 1
ATOM 692 C C . ARG A 1 82 ? 1.759 3.245 12.815 1.00 91.44 82 ARG A C 1
ATOM 694 O O . ARG A 1 82 ? 1.541 3.814 13.886 1.00 91.44 82 ARG A O 1
ATOM 701 N N . LYS A 1 83 ? 2.900 3.409 12.135 1.00 87.75 83 LYS A N 1
ATOM 702 C CA . LYS A 1 83 ? 4.013 4.237 12.635 1.00 87.75 83 LYS A CA 1
ATOM 703 C C . LYS A 1 83 ? 3.572 5.674 12.927 1.00 87.75 83 LYS A C 1
ATOM 705 O O . LYS A 1 83 ? 3.984 6.245 13.934 1.00 87.75 83 LYS A O 1
ATOM 710 N N . LEU A 1 84 ? 2.730 6.244 12.063 1.00 83.81 84 LEU A N 1
ATOM 711 C CA . LEU A 1 84 ? 2.077 7.527 12.297 1.00 83.81 84 LEU A CA 1
ATOM 712 C C . LEU A 1 84 ? 0.646 7.300 12.806 1.00 83.81 84 LEU A C 1
ATOM 714 O O . LEU A 1 84 ? -0.198 6.753 12.093 1.00 83.81 84 LEU A O 1
ATOM 718 N N . LYS A 1 85 ? 0.381 7.735 14.042 1.00 78.12 85 LYS A N 1
ATOM 719 C CA . LYS A 1 85 ? -0.945 7.669 14.674 1.00 78.12 85 LYS A CA 1
ATOM 720 C C . LYS A 1 85 ? -1.734 8.941 14.399 1.00 78.12 85 LYS A C 1
ATOM 722 O O . LYS A 1 85 ? -1.135 10.006 14.342 1.00 78.12 85 LYS A O 1
ATOM 727 N N . PHE A 1 86 ? -3.056 8.808 14.301 1.00 80.75 86 PHE A N 1
ATOM 728 C CA . PHE A 1 86 ? -3.947 9.941 14.084 1.00 80.75 86 PHE A CA 1
ATOM 729 C C . PHE A 1 86 ? -3.874 10.966 15.227 1.00 80.75 86 PHE A C 1
ATOM 731 O O . PHE A 1 86 ? -4.056 10.641 16.404 1.00 80.75 86 PHE A O 1
ATOM 738 N N . MET A 1 87 ? -3.704 12.224 14.849 1.00 81.62 87 MET A N 1
ATOM 739 C CA . MET A 1 87 ? -3.689 13.424 15.661 1.00 81.62 87 MET A CA 1
ATOM 740 C C . MET A 1 87 ? -4.499 14.502 14.940 1.00 81.62 87 MET A C 1
ATOM 742 O O . MET A 1 87 ? -4.160 15.002 13.867 1.00 81.62 87 MET A O 1
ATOM 746 N N . LYS A 1 88 ? -5.615 14.896 15.557 1.00 76.25 88 LYS A N 1
ATOM 747 C CA . LYS A 1 88 ? -6.540 15.864 14.967 1.00 76.25 88 LYS A CA 1
ATOM 748 C C . LYS A 1 88 ? -5.833 17.188 14.647 1.00 76.25 88 LYS A C 1
ATOM 750 O O . LYS A 1 88 ? -5.397 17.890 15.555 1.00 76.25 88 LYS A O 1
ATOM 755 N N . GLY A 1 89 ? -5.844 17.566 13.370 1.00 75.88 89 GLY A N 1
ATOM 756 C CA . GLY A 1 89 ? -5.289 18.833 12.886 1.00 75.88 89 GLY A CA 1
ATOM 757 C C . GLY A 1 89 ? -3.817 18.771 12.475 1.00 75.88 89 GLY A C 1
ATOM 758 O O . GLY A 1 89 ? -3.287 19.799 12.062 1.00 75.88 89 GLY A O 1
ATOM 759 N N . ASP A 1 90 ? -3.171 17.605 12.549 1.00 82.75 90 ASP A N 1
ATOM 760 C CA . ASP A 1 90 ? -1.838 17.421 11.985 1.00 82.75 90 ASP A CA 1
ATOM 761 C C . ASP A 1 90 ? -1.935 17.198 10.464 1.00 82.75 90 ASP A C 1
ATOM 763 O O . ASP A 1 90 ? -2.540 16.244 9.981 1.00 82.75 90 ASP A O 1
ATOM 767 N N . LEU A 1 91 ? -1.372 18.125 9.688 1.00 77.50 91 LEU A N 1
ATOM 768 C CA . LEU A 1 91 ? -1.382 18.058 8.224 1.00 77.50 91 LEU A CA 1
ATOM 769 C C . LEU A 1 91 ? -0.324 17.097 7.670 1.00 77.50 91 LEU A C 1
ATOM 771 O O . LEU A 1 91 ? -0.437 16.685 6.515 1.00 77.50 91 LEU A O 1
ATOM 775 N N . ILE A 1 92 ? 0.680 16.710 8.469 1.00 79.81 92 ILE A N 1
ATOM 776 C CA . ILE A 1 92 ? 1.696 15.722 8.067 1.00 79.81 92 ILE A CA 1
ATOM 777 C C . ILE A 1 92 ? 1.021 14.386 7.722 1.00 79.81 92 ILE A C 1
ATOM 779 O O . ILE A 1 92 ? 1.470 13.657 6.835 1.00 79.81 92 ILE A O 1
ATOM 783 N N . GLU A 1 93 ? -0.112 14.100 8.361 1.00 80.50 93 GLU A N 1
ATOM 784 C CA . GLU A 1 93 ? -0.915 12.894 8.159 1.00 80.50 93 GLU A CA 1
ATOM 785 C C . GLU A 1 93 ? -1.471 12.744 6.747 1.00 80.50 93 GLU A C 1
ATOM 787 O O . GLU A 1 93 ? -1.687 11.623 6.285 1.00 80.50 93 GLU A O 1
ATOM 792 N N . VAL A 1 94 ? -1.684 13.855 6.044 1.00 81.00 94 VAL A N 1
ATOM 793 C CA . VAL A 1 94 ? -2.271 13.846 4.700 1.00 81.00 94 VAL A CA 1
ATOM 794 C C . VAL A 1 94 ? -1.307 13.234 3.683 1.00 81.00 94 VAL A C 1
ATOM 796 O O . VAL A 1 94 ? -1.740 12.552 2.758 1.00 81.00 94 VAL A O 1
ATOM 799 N N . ASN A 1 95 ? 0.003 13.444 3.860 1.00 84.94 95 ASN A N 1
ATOM 800 C CA . ASN A 1 95 ? 1.024 12.968 2.923 1.00 84.94 95 ASN A CA 1
ATOM 801 C C . ASN A 1 95 ? 1.826 11.763 3.445 1.00 84.94 95 ASN A C 1
ATOM 803 O O . ASN A 1 95 ? 2.824 11.368 2.843 1.00 84.94 95 ASN A O 1
ATOM 807 N N . THR A 1 96 ? 1.436 11.168 4.573 1.00 90.44 96 THR A N 1
ATOM 808 C CA . THR A 1 96 ? 2.169 10.023 5.126 1.00 90.44 96 THR A CA 1
ATOM 809 C C . THR A 1 96 ? 2.037 8.781 4.239 1.00 90.44 96 THR A C 1
ATOM 811 O O . THR A 1 96 ? 0.955 8.465 3.745 1.00 90.44 96 THR A O 1
ATOM 814 N N . GLY A 1 97 ? 3.125 8.022 4.092 1.00 93.25 97 GLY A N 1
ATOM 815 C CA . GLY A 1 97 ? 3.082 6.685 3.500 1.00 93.25 97 GLY A CA 1
ATOM 816 C C . GLY A 1 97 ? 2.524 5.610 4.438 1.00 93.25 97 GLY A C 1
ATOM 817 O O . GLY A 1 97 ? 2.248 4.502 3.992 1.00 93.25 97 GLY A O 1
ATOM 818 N N . SER A 1 98 ? 2.310 5.910 5.728 1.00 93.81 98 SER A N 1
ATOM 819 C CA . SER A 1 98 ? 1.950 4.900 6.746 1.00 93.81 98 SER A CA 1
ATOM 820 C C . SER A 1 98 ? 0.627 4.169 6.477 1.00 93.81 98 SER A C 1
ATOM 822 O O . SER A 1 98 ? 0.357 3.150 7.110 1.00 93.81 98 SER A O 1
ATOM 824 N N . TYR A 1 99 ? -0.195 4.683 5.560 1.00 94.94 99 TYR A N 1
ATOM 825 C CA . TYR A 1 9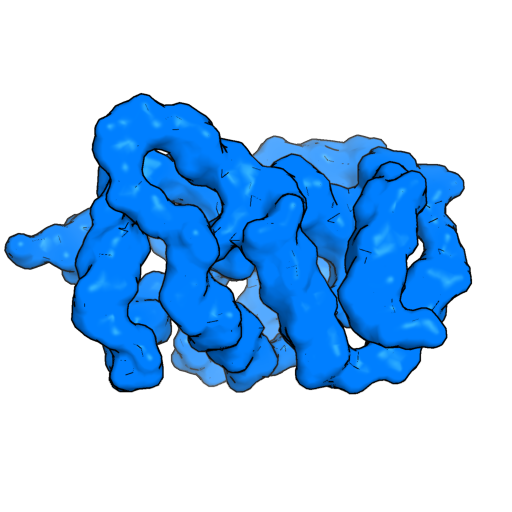9 ? -1.460 4.085 5.125 1.00 94.94 99 TYR A CA 1
ATOM 826 C C . TYR A 1 99 ? -1.471 3.764 3.619 1.00 94.94 99 TYR A C 1
ATOM 828 O O . TYR A 1 99 ? -2.536 3.657 3.007 1.00 94.94 99 TYR A O 1
ATOM 836 N N . PHE A 1 100 ? -0.294 3.675 2.989 1.00 96.19 100 PHE A N 1
ATOM 837 C CA . PHE A 1 100 ? -0.184 3.532 1.540 1.00 96.19 100 PHE A CA 1
ATOM 838 C C . PHE A 1 100 ? -0.650 2.164 1.032 1.00 96.19 100 PHE A C 1
ATOM 840 O O . PHE A 1 100 ? -1.218 2.099 -0.045 1.00 96.19 100 PHE A O 1
ATOM 847 N N . ASP A 1 101 ? -0.510 1.094 1.810 1.00 96.50 101 ASP A N 1
ATOM 848 C CA . ASP A 1 101 ? -1.135 -0.212 1.550 1.00 96.50 101 ASP A CA 1
ATOM 849 C C . ASP A 1 101 ? -2.658 -0.097 1.351 1.00 96.50 101 ASP A C 1
ATOM 851 O O . ASP A 1 101 ? -3.218 -0.683 0.424 1.00 96.50 101 ASP A O 1
ATOM 855 N N . ILE A 1 102 ? -3.327 0.723 2.170 1.00 95.50 102 ILE A N 1
ATOM 856 C CA . ILE A 1 102 ? -4.775 0.958 2.079 1.00 95.50 102 ILE A CA 1
ATOM 857 C C . ILE A 1 102 ? -5.117 1.782 0.842 1.00 95.50 102 ILE A C 1
ATOM 859 O O . ILE A 1 102 ? -6.083 1.480 0.140 1.00 95.50 102 ILE A O 1
ATOM 863 N N . PHE A 1 103 ? -4.316 2.809 0.553 1.00 95.06 103 PHE A N 1
ATOM 864 C CA . PHE A 1 103 ? -4.464 3.600 -0.666 1.00 95.06 103 PHE A CA 1
ATOM 865 C C . PHE A 1 103 ? -4.211 2.768 -1.929 1.00 95.06 103 PHE A C 1
ATOM 867 O O . PHE A 1 103 ? -4.965 2.880 -2.891 1.00 95.06 103 PHE A O 1
ATOM 874 N N . LEU A 1 104 ? -3.198 1.903 -1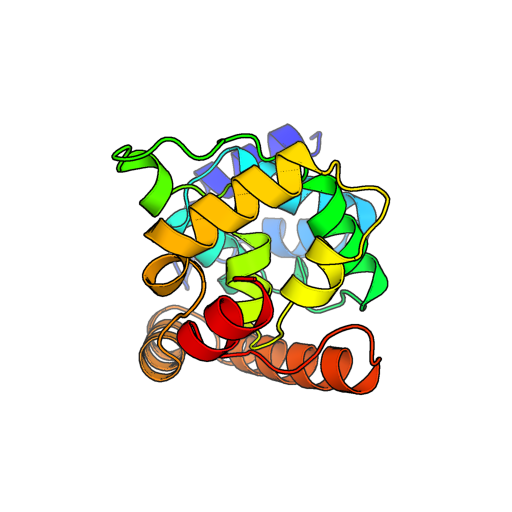.918 1.00 95.81 104 LEU A N 1
ATOM 875 C CA . LEU A 1 104 ? -2.862 1.017 -3.024 1.00 95.81 104 LEU A CA 1
ATOM 876 C C . LEU A 1 104 ? -4.005 0.036 -3.288 1.00 95.81 104 LEU A C 1
ATOM 878 O O . LEU A 1 104 ? -4.453 -0.078 -4.423 1.00 95.81 104 LEU A O 1
ATOM 882 N N . LEU A 1 105 ? -4.547 -0.604 -2.249 1.00 94.94 105 LEU A N 1
ATOM 883 C CA . LEU A 1 105 ? -5.686 -1.510 -2.395 1.00 94.94 105 LEU A CA 1
ATOM 884 C C . LEU A 1 105 ? -6.956 -0.776 -2.844 1.00 94.94 105 LEU A C 1
ATOM 886 O O . LEU A 1 105 ? -7.514 -1.106 -3.889 1.00 94.94 105 LEU A O 1
ATOM 890 N N . ASN A 1 106 ? -7.415 0.232 -2.098 1.00 93.75 106 ASN A N 1
ATOM 891 C CA . ASN A 1 106 ? -8.727 0.838 -2.345 1.00 93.75 106 ASN A CA 1
ATOM 892 C C . ASN A 1 106 ? -8.714 1.897 -3.448 1.00 93.75 106 ASN A C 1
ATOM 894 O O . ASN A 1 106 ? -9.630 1.935 -4.267 1.00 93.75 106 ASN A O 1
ATOM 898 N N . GLY A 1 107 ? -7.693 2.751 -3.459 1.00 91.62 107 GLY A N 1
ATOM 899 C CA . GLY A 1 107 ? -7.603 3.904 -4.351 1.00 91.62 107 GLY A CA 1
ATOM 900 C C . GLY A 1 107 ? -7.021 3.580 -5.723 1.00 91.62 107 GLY A C 1
ATOM 901 O O . GLY A 1 107 ? -7.435 4.199 -6.695 1.00 91.62 107 GLY A O 1
ATOM 902 N N . ILE A 1 108 ? -6.089 2.625 -5.807 1.00 93.56 108 ILE A N 1
ATOM 903 C CA . ILE A 1 108 ? -5.414 2.262 -7.064 1.00 93.56 108 ILE A CA 1
ATOM 904 C C . ILE A 1 108 ? -5.961 0.949 -7.633 1.00 93.56 108 ILE A C 1
ATOM 906 O O . ILE A 1 108 ? -6.436 0.913 -8.765 1.00 93.56 108 ILE A O 1
ATOM 910 N N . ILE A 1 109 ? -5.911 -0.141 -6.863 1.00 94.00 109 ILE A N 1
ATOM 911 C CA . ILE A 1 109 ? -6.338 -1.470 -7.330 1.00 94.00 109 ILE A CA 1
ATOM 912 C C . ILE A 1 109 ? -7.870 -1.558 -7.405 1.00 94.00 109 ILE A C 1
ATOM 914 O O . ILE A 1 109 ? -8.420 -2.234 -8.272 1.00 94.00 109 ILE A O 1
ATOM 918 N N . GLY A 1 110 ? -8.584 -0.834 -6.542 1.00 91.94 110 GLY A N 1
ATOM 919 C CA . GLY A 1 110 ? -10.048 -0.823 -6.509 1.00 91.94 110 GLY A CA 1
ATOM 920 C C . GLY A 1 110 ? -10.641 -1.974 -5.692 1.00 91.94 110 GLY A C 1
ATOM 921 O O . GLY A 1 110 ? -11.677 -2.532 -6.063 1.00 91.94 110 GLY A O 1
ATOM 922 N N . ILE A 1 111 ? -9.978 -2.321 -4.588 1.00 92.75 111 ILE A N 1
ATOM 923 C CA . ILE A 1 111 ? -10.324 -3.393 -3.655 1.00 92.75 111 ILE A CA 1
ATOM 924 C C . ILE A 1 111 ? -10.392 -2.835 -2.232 1.00 92.75 111 ILE A C 1
ATOM 926 O O . ILE A 1 111 ? -9.491 -2.134 -1.789 1.00 92.75 111 ILE A O 1
ATOM 930 N N . SER A 1 112 ? -11.450 -3.151 -1.489 1.00 92.56 112 SER A N 1
ATOM 931 C CA . SER A 1 112 ? -11.680 -2.620 -0.141 1.00 92.56 112 SER A CA 1
ATOM 932 C C . SER A 1 112 ? -11.060 -3.526 0.942 1.00 92.56 112 SER A C 1
ATOM 934 O O . SER A 1 112 ? -11.587 -4.619 1.179 1.00 92.56 112 SER A O 1
ATOM 936 N N . PRO A 1 113 ? -10.026 -3.072 1.686 1.00 92.81 113 PRO A N 1
ATOM 937 C CA . PRO A 1 113 ? -9.423 -3.839 2.785 1.00 92.81 113 PRO A CA 1
ATOM 938 C C . PRO A 1 113 ? -10.135 -3.663 4.135 1.00 92.81 113 PRO A C 1
ATOM 940 O O . PRO A 1 113 ? -9.769 -4.288 5.126 1.00 92.81 113 PRO A O 1
ATOM 943 N N . PHE A 1 114 ? -11.133 -2.783 4.214 1.00 93.19 114 PHE A N 1
ATOM 944 C CA . PHE A 1 114 ? -11.631 -2.266 5.488 1.00 93.19 114 PHE A CA 1
ATOM 945 C C . PHE A 1 114 ? -12.339 -3.313 6.349 1.00 93.19 114 PHE A C 1
ATOM 947 O O . PHE A 1 114 ? -12.114 -3.371 7.553 1.00 93.19 114 PHE A O 1
ATOM 954 N N . GLU A 1 115 ? -13.167 -4.165 5.745 1.00 91.44 115 GLU A N 1
ATOM 955 C CA . GLU A 1 115 ? -13.868 -5.224 6.479 1.00 91.44 115 GLU A CA 1
ATOM 956 C C . GLU A 1 115 ? -12.894 -6.235 7.085 1.00 91.44 115 GLU A C 1
ATOM 958 O O . GLU A 1 115 ? -13.048 -6.617 8.244 1.00 91.44 115 GLU A O 1
ATOM 963 N N . PHE A 1 116 ? -11.848 -6.591 6.337 1.00 92.19 116 PHE A N 1
ATOM 964 C CA . PHE A 1 116 ? -10.744 -7.391 6.851 1.00 92.19 116 PHE A CA 1
ATOM 965 C C . PHE A 1 116 ? -10.092 -6.709 8.061 1.00 92.19 116 PHE A C 1
ATOM 967 O O . PHE A 1 116 ? -10.054 -7.302 9.133 1.00 92.19 116 PHE A O 1
ATOM 974 N N . ILE A 1 117 ? -9.678 -5.444 7.934 1.00 94.06 117 ILE A N 1
ATOM 975 C CA . ILE A 1 117 ? -9.003 -4.705 9.015 1.00 94.06 117 ILE A CA 1
ATOM 976 C C . ILE A 1 117 ? -9.856 -4.643 10.283 1.00 94.06 117 ILE A C 1
ATOM 978 O O . ILE A 1 117 ? -9.356 -4.890 11.377 1.00 94.06 117 ILE A O 1
ATOM 982 N N . PHE A 1 118 ? -11.147 -4.323 10.169 1.00 93.12 118 PHE A N 1
ATOM 983 C CA . PHE A 1 118 ? -12.007 -4.193 11.345 1.00 93.12 118 PHE A CA 1
ATOM 984 C C . PHE A 1 118 ? -12.326 -5.541 12.006 1.00 93.12 118 PHE A C 1
ATOM 986 O O . PHE A 1 118 ? -12.501 -5.583 13.229 1.00 93.12 118 PHE A O 1
ATOM 993 N N . ASN A 1 119 ? -12.317 -6.640 11.249 1.00 92.44 119 ASN A N 1
ATOM 994 C CA . ASN A 1 119 ? -12.587 -7.983 11.763 1.00 92.44 119 ASN A CA 1
ATOM 995 C C . ASN A 1 119 ? -11.327 -8.754 12.197 1.00 92.44 119 ASN A C 1
ATOM 997 O O . ASN A 1 119 ? -11.456 -9.702 12.966 1.00 92.44 119 ASN A O 1
ATOM 1001 N N . GLU A 1 120 ? -10.128 -8.351 11.764 1.00 94.06 120 GLU A N 1
ATOM 1002 C CA . GLU A 1 120 ? -8.888 -9.085 12.042 1.00 94.06 120 GLU A CA 1
ATOM 1003 C C . GLU A 1 120 ? -8.527 -9.050 13.532 1.00 94.06 120 GLU A C 1
ATOM 1005 O O . GLU A 1 120 ? -8.449 -7.989 14.148 1.00 94.06 120 GLU A O 1
ATOM 1010 N N . SER A 1 121 ? -8.322 -10.219 14.123 1.00 94.62 121 SER A N 1
ATOM 1011 C CA . SER A 1 121 ? -8.029 -10.403 15.543 1.00 94.62 121 SER A CA 1
ATOM 1012 C C . SER A 1 121 ? -6.613 -9.990 15.943 1.00 94.62 121 SER A C 1
ATOM 1014 O O . SER A 1 121 ? -6.408 -9.600 17.090 1.00 94.62 121 SER A O 1
ATOM 1016 N N . GLU A 1 122 ? -5.660 -10.037 15.009 1.00 95.62 122 GLU A N 1
ATOM 1017 C CA . GLU A 1 122 ? -4.263 -9.648 15.247 1.00 95.62 122 GLU A CA 1
ATOM 1018 C C . GLU A 1 122 ? -4.088 -8.127 15.404 1.00 95.62 122 GLU A C 1
ATOM 1020 O O . GLU A 1 122 ? -3.130 -7.666 16.023 1.00 95.62 122 GLU A O 1
ATOM 1025 N N . ILE A 1 123 ? -5.040 -7.333 14.898 1.00 95.81 123 ILE A N 1
ATOM 1026 C CA . ILE A 1 123 ? -5.016 -5.873 15.016 1.00 95.81 123 ILE A CA 1
ATOM 1027 C C . ILE A 1 123 ? -5.726 -5.461 16.308 1.00 95.81 123 ILE A C 1
ATOM 1029 O O . ILE A 1 123 ? -6.928 -5.685 16.484 1.00 95.81 123 ILE A O 1
ATOM 1033 N N . ASP A 1 124 ? -4.989 -4.804 17.203 1.00 94.19 124 ASP A N 1
ATOM 1034 C CA . ASP A 1 124 ? -5.531 -4.336 18.476 1.00 94.19 124 ASP A CA 1
ATOM 1035 C C . ASP A 1 124 ? -6.677 -3.322 18.294 1.00 94.19 124 ASP A C 1
ATOM 1037 O O . ASP A 1 124 ? -6.715 -2.523 17.351 1.00 94.19 124 ASP A O 1
ATOM 1041 N N . LYS A 1 125 ? -7.620 -3.324 19.241 1.00 93.94 125 LYS A N 1
ATOM 1042 C CA . LYS A 1 125 ? -8.792 -2.445 19.207 1.00 93.94 125 LYS A CA 1
ATOM 1043 C C . LYS A 1 125 ? -8.413 -0.958 19.186 1.00 93.94 125 LYS A C 1
ATOM 1045 O O . LYS A 1 125 ? -9.046 -0.197 18.459 1.00 93.94 125 LYS A O 1
ATOM 1050 N N . VAL A 1 126 ? -7.383 -0.549 19.929 1.00 93.31 126 VAL A N 1
ATOM 1051 C CA . VAL A 1 126 ? -6.901 0.843 19.966 1.00 93.31 126 VAL A CA 1
ATOM 1052 C C . VAL A 1 126 ? -6.358 1.261 18.598 1.00 93.31 126 VAL A C 1
ATOM 1054 O O . VAL A 1 126 ? -6.595 2.380 18.141 1.00 93.31 126 VAL A O 1
ATOM 1057 N N . GLU A 1 127 ? -5.674 0.352 17.902 1.00 94.25 127 GLU A N 1
ATOM 1058 C CA . GLU A 1 127 ? -5.156 0.607 16.556 1.00 94.25 127 GLU A CA 1
ATOM 1059 C C . GLU A 1 127 ? -6.285 0.701 15.521 1.00 94.25 127 GLU A C 1
ATOM 1061 O O . GLU A 1 127 ? -6.257 1.589 14.665 1.00 94.25 127 GLU A O 1
ATOM 1066 N N . LYS A 1 128 ? -7.336 -0.123 15.643 1.00 94.44 128 LYS A N 1
ATOM 1067 C CA . LYS A 1 128 ? -8.552 0.003 14.816 1.00 94.44 128 LYS A CA 1
ATOM 1068 C C . LYS A 1 128 ? -9.271 1.330 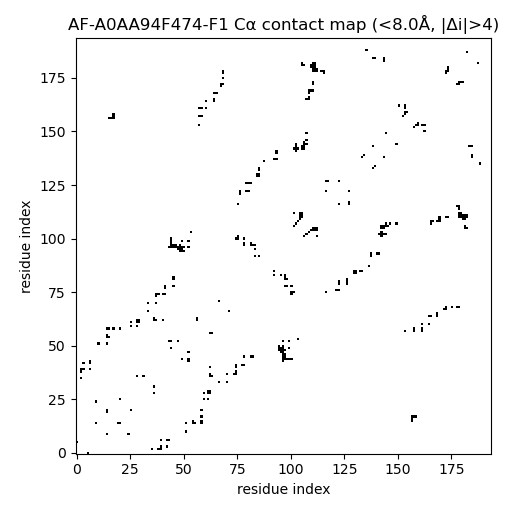15.043 1.00 94.44 128 LYS A C 1
ATOM 1070 O O . LYS A 1 128 ? -9.717 1.950 14.080 1.00 94.44 128 LYS A O 1
ATOM 1075 N N . GLU A 1 129 ? -9.375 1.784 16.291 1.00 92.81 129 GLU A N 1
ATOM 1076 C CA . GLU A 1 129 ? -9.969 3.084 16.631 1.00 92.81 129 GLU A CA 1
ATOM 1077 C C . GLU A 1 129 ? -9.144 4.248 16.056 1.00 92.81 129 GLU A C 1
ATOM 1079 O O . GLU A 1 129 ? -9.706 5.174 15.468 1.00 92.81 129 GLU A O 1
ATOM 1084 N N . SER A 1 130 ? -7.812 4.186 16.156 1.00 92.50 130 SER A N 1
ATOM 1085 C CA . SER A 1 130 ? -6.900 5.161 15.538 1.00 92.50 130 SER A CA 1
ATOM 1086 C C . SER A 1 130 ? -7.063 5.203 14.013 1.00 92.50 130 SER A C 1
ATOM 1088 O O . SER A 1 130 ? -7.269 6.274 13.440 1.00 92.50 130 SER A O 1
ATOM 1090 N N . PHE A 1 131 ? -7.064 4.036 13.359 1.00 93.69 131 PHE A N 1
ATOM 1091 C CA . PHE A 1 131 ? -7.286 3.918 11.917 1.00 93.69 131 PHE A CA 1
ATOM 1092 C C . PHE A 1 131 ? -8.651 4.468 11.492 1.00 93.69 131 PHE A C 1
ATOM 1094 O O . PHE A 1 131 ? -8.745 5.213 10.517 1.00 93.69 131 PHE A O 1
ATOM 1101 N N . PHE A 1 132 ? -9.712 4.156 12.238 1.00 93.06 132 PHE A N 1
ATOM 1102 C CA . PHE A 1 132 ? -11.045 4.677 11.955 1.00 93.06 132 PHE A CA 1
ATOM 1103 C C . PHE A 1 132 ? -11.112 6.203 12.069 1.00 93.06 132 PHE A C 1
ATOM 1105 O O . PHE A 1 132 ? -11.749 6.858 11.244 1.00 93.06 132 PHE A O 1
ATOM 1112 N N . ASN A 1 133 ? -10.421 6.793 13.046 1.00 91.88 133 ASN A N 1
ATOM 1113 C CA . ASN A 1 133 ? -10.320 8.246 13.138 1.00 91.88 133 ASN A CA 1
ATOM 1114 C C . ASN A 1 133 ? -9.571 8.832 11.935 1.00 91.88 133 ASN A C 1
ATOM 1116 O O . ASN A 1 133 ? -10.082 9.765 11.319 1.00 91.88 133 ASN A O 1
ATOM 1120 N N . TYR A 1 134 ? -8.434 8.255 11.534 1.00 91.81 134 TYR A N 1
ATOM 1121 C CA . TYR A 1 134 ? -7.733 8.681 10.317 1.00 91.81 134 TYR A CA 1
ATOM 1122 C C . TYR A 1 134 ? -8.668 8.652 9.101 1.00 91.81 134 TYR A C 1
ATOM 1124 O O . TYR A 1 134 ? -8.808 9.636 8.379 1.00 91.81 134 TYR A O 1
ATOM 1132 N N . LEU A 1 135 ? -9.388 7.547 8.921 1.00 91.44 135 LEU A N 1
ATOM 1133 C CA . LEU A 1 135 ? -10.372 7.367 7.861 1.00 91.44 135 LEU A CA 1
ATOM 1134 C C . LEU A 1 135 ? -11.470 8.444 7.910 1.00 91.44 135 LEU A C 1
ATOM 1136 O O . LEU A 1 135 ? -11.776 9.062 6.896 1.00 91.44 135 LEU A O 1
ATOM 1140 N N . LYS A 1 136 ? -12.008 8.765 9.086 1.00 91.12 136 LYS A N 1
ATOM 1141 C CA . LYS A 1 136 ? -13.033 9.807 9.261 1.00 91.12 136 LYS A CA 1
ATOM 1142 C C . LYS A 1 136 ? -12.565 11.229 8.919 1.00 91.12 136 LYS A C 1
ATOM 1144 O O . LYS A 1 136 ? -13.395 12.055 8.559 1.00 91.12 136 LYS A O 1
ATOM 1149 N N . TYR A 1 137 ? -11.282 11.541 9.068 1.00 88.94 137 TYR A N 1
ATOM 1150 C CA . TYR A 1 137 ? -10.785 12.911 8.872 1.00 88.94 137 TYR A CA 1
ATOM 1151 C C . TYR A 1 137 ? -10.011 13.107 7.569 1.00 88.94 137 TYR A C 1
ATOM 1153 O O . TYR A 1 137 ? -10.060 14.192 6.997 1.00 88.94 137 TYR A O 1
ATOM 1161 N N . PHE A 1 138 ? -9.329 12.067 7.097 1.00 88.62 138 PHE A N 1
ATOM 1162 C CA . PHE A 1 138 ? -8.440 12.120 5.936 1.00 88.62 138 PHE A CA 1
ATOM 1163 C C . PHE A 1 138 ? -8.765 11.057 4.888 1.00 88.62 138 PHE A C 1
ATOM 1165 O O . PHE A 1 138 ? -8.242 11.111 3.782 1.00 88.62 138 PHE A O 1
ATOM 1172 N N . GLY A 1 139 ? -9.643 10.100 5.195 1.00 88.44 139 GLY A N 1
ATOM 1173 C CA . GLY A 1 139 ? -9.924 8.959 4.330 1.00 88.44 139 GLY A CA 1
ATOM 1174 C C . GLY A 1 139 ? -10.323 9.335 2.910 1.00 88.44 139 GLY A C 1
ATOM 1175 O O . GLY A 1 139 ? -9.807 8.721 1.983 1.00 88.44 139 GLY A O 1
ATOM 1176 N N . GLU A 1 140 ? -11.181 10.345 2.736 1.00 89.00 140 GLU A N 1
ATOM 1177 C CA . GLU A 1 140 ? -11.680 10.781 1.423 1.00 89.00 140 GLU A CA 1
ATOM 1178 C C . GLU A 1 140 ? -10.544 11.162 0.460 1.00 89.00 140 GLU A C 1
ATOM 1180 O O . GLU A 1 140 ? -10.498 10.669 -0.662 1.00 89.00 140 GLU A O 1
ATOM 1185 N N . SER A 1 141 ? -9.578 11.965 0.911 1.00 84.56 141 SER A N 1
ATOM 1186 C CA . SER A 1 141 ? -8.412 12.350 0.104 1.00 84.56 141 SER A CA 1
ATOM 1187 C C . SER A 1 141 ? -7.293 11.302 0.128 1.00 84.56 141 SER A C 1
ATOM 1189 O O . SER A 1 141 ? -6.470 11.224 -0.793 1.00 84.56 141 SER A O 1
ATOM 1191 N N . SER A 1 142 ? -7.235 10.479 1.176 1.00 85.38 142 SER A N 1
ATOM 1192 C CA . SER A 1 142 ? -6.143 9.531 1.374 1.00 85.38 142 SER A CA 1
ATOM 1193 C C . SER A 1 142 ? -6.352 8.187 0.692 1.00 85.38 142 SER A C 1
ATOM 1195 O O . SER A 1 142 ? -5.345 7.619 0.281 1.00 85.38 142 SER A O 1
ATOM 1197 N N . PHE A 1 143 ? -7.586 7.691 0.537 1.00 88.31 143 PHE A N 1
ATOM 1198 C CA . PHE A 1 143 ? -7.877 6.319 0.077 1.00 88.31 143 PHE A CA 1
ATOM 1199 C C . PHE A 1 143 ? -8.714 6.219 -1.198 1.00 88.31 143 PHE A C 1
ATOM 1201 O O . PHE A 1 143 ? -8.904 5.111 -1.698 1.00 88.31 143 PHE A O 1
ATOM 1208 N N . PHE A 1 144 ? -9.209 7.336 -1.728 1.00 84.25 144 PHE A N 1
ATOM 1209 C CA . PHE A 1 144 ? -10.054 7.360 -2.921 1.00 84.25 144 PHE A CA 1
ATOM 1210 C C . PHE A 1 144 ? -9.359 8.230 -3.962 1.00 84.25 144 PHE A C 1
ATOM 1212 O O . PHE A 1 144 ? -9.410 9.456 -3.907 1.00 84.25 144 PHE A O 1
ATOM 1219 N N . TYR A 1 145 ? -8.629 7.588 -4.872 1.00 79.62 145 TYR A N 1
ATOM 1220 C CA . TYR A 1 145 ? -8.006 8.283 -5.992 1.00 79.62 145 TYR A CA 1
ATOM 1221 C C . TYR A 1 145 ? -8.995 8.376 -7.152 1.00 79.62 145 TYR A C 1
ATOM 1223 O O . TYR A 1 145 ? -9.819 7.482 -7.353 1.00 79.62 145 TYR A O 1
ATOM 1231 N N . ASN A 1 146 ? -8.921 9.454 -7.925 1.00 84.12 146 ASN A N 1
ATOM 1232 C CA . ASN A 1 146 ? -9.742 9.593 -9.115 1.00 84.12 146 ASN A CA 1
ATOM 1233 C C . ASN A 1 146 ? -9.218 8.645 -10.206 1.00 84.12 146 ASN A C 1
ATOM 1235 O O . ASN A 1 146 ? -8.084 8.781 -10.660 1.00 84.12 146 ASN A O 1
ATOM 1239 N N . GLU A 1 147 ? -10.046 7.691 -10.639 1.00 83.69 147 GLU A N 1
ATOM 1240 C CA . GLU A 1 147 ? -9.672 6.694 -11.652 1.00 83.69 147 GLU A CA 1
ATOM 1241 C C . GLU A 1 147 ? -9.203 7.342 -12.960 1.00 83.69 147 GLU A C 1
ATOM 1243 O O . GLU A 1 147 ? -8.235 6.892 -13.569 1.00 83.69 147 GLU A O 1
ATOM 1248 N N . ARG A 1 148 ? -9.842 8.440 -13.378 1.00 86.31 148 ARG A N 1
ATOM 1249 C CA . ARG A 1 148 ? -9.440 9.159 -14.587 1.00 86.31 148 ARG A CA 1
ATOM 1250 C C . ARG A 1 148 ? -8.051 9.772 -14.430 1.00 86.31 148 ARG A C 1
ATOM 1252 O O . ARG A 1 148 ? -7.229 9.607 -15.324 1.00 86.31 148 ARG A O 1
ATOM 1259 N N . GLU A 1 149 ? -7.791 10.441 -13.308 1.00 86.00 149 GLU A N 1
ATOM 1260 C CA . GLU A 1 149 ? -6.469 11.015 -13.018 1.00 86.00 149 GLU A CA 1
ATOM 1261 C C . GLU A 1 149 ? -5.403 9.916 -12.930 1.00 86.00 149 GLU A C 1
ATOM 1263 O O . GLU A 1 149 ? -4.305 10.090 -13.441 1.00 86.00 149 GLU A O 1
ATOM 1268 N N . MET A 1 150 ? -5.736 8.748 -12.369 1.00 87.81 150 MET A N 1
ATOM 1269 C CA . MET A 1 150 ? -4.846 7.581 -12.348 1.00 87.81 150 MET A CA 1
ATOM 1270 C C . MET A 1 150 ? -4.465 7.118 -13.749 1.00 87.81 150 MET A C 1
ATOM 1272 O O . MET A 1 150 ? -3.296 6.862 -14.024 1.00 87.81 150 MET A O 1
ATOM 1276 N N . ILE A 1 151 ? -5.454 6.977 -14.631 1.00 87.25 151 ILE A N 1
ATOM 1277 C CA . ILE A 1 151 ? -5.224 6.523 -16.002 1.00 87.25 151 ILE A CA 1
ATOM 1278 C C . ILE A 1 151 ? -4.387 7.560 -16.751 1.00 87.25 151 ILE A C 1
ATOM 1280 O O . ILE A 1 151 ? -3.442 7.184 -17.441 1.00 87.25 151 ILE A O 1
ATOM 1284 N N . GLU A 1 152 ? -4.696 8.849 -16.595 1.00 86.62 152 GLU A N 1
ATOM 1285 C CA . GLU A 1 152 ? -3.910 9.940 -17.178 1.00 86.62 152 GLU A CA 1
ATOM 1286 C C . GLU A 1 152 ? -2.461 9.915 -16.657 1.00 86.62 152 GLU A C 1
ATOM 1288 O O . GLU A 1 152 ? -1.532 9.952 -17.465 1.00 86.62 152 GLU A O 1
ATOM 1293 N N . ASP A 1 153 ? -2.248 9.753 -15.348 1.00 83.69 153 ASP A N 1
ATOM 1294 C CA . ASP A 1 153 ? -0.921 9.604 -14.736 1.00 83.69 153 ASP A CA 1
ATOM 1295 C C . ASP A 1 153 ? -0.159 8.405 -15.318 1.00 83.69 153 ASP A C 1
ATOM 1297 O O . ASP A 1 153 ? 0.996 8.544 -15.722 1.00 83.69 153 ASP A O 1
ATOM 1301 N N . ILE A 1 154 ? -0.797 7.233 -15.405 1.00 86.69 154 ILE A N 1
ATOM 1302 C CA . ILE A 1 154 ? -0.185 6.023 -15.967 1.00 86.69 154 ILE A CA 1
ATOM 1303 C C . ILE A 1 154 ? 0.198 6.262 -17.423 1.00 86.69 154 ILE A C 1
ATOM 1305 O O . ILE A 1 154 ? 1.357 6.094 -17.781 1.00 86.69 154 ILE A O 1
ATOM 1309 N N . VAL A 1 155 ? -0.725 6.725 -18.262 1.00 85.06 155 VAL A N 1
ATOM 1310 C CA . VAL A 1 155 ? -0.455 6.963 -19.687 1.00 85.06 155 VAL A CA 1
ATOM 1311 C C . VAL A 1 155 ? 0.676 7.978 -19.878 1.00 85.06 155 VAL A C 1
ATOM 1313 O O . VAL A 1 155 ? 1.574 7.759 -20.698 1.00 85.06 155 VAL A O 1
ATOM 1316 N N . ASN A 1 156 ? 0.690 9.053 -19.090 1.00 82.81 156 ASN A N 1
ATOM 1317 C CA . ASN A 1 156 ? 1.674 10.124 -19.215 1.00 82.81 156 ASN A CA 1
ATOM 1318 C C . ASN A 1 156 ? 3.047 9.719 -18.661 1.00 82.81 156 ASN A C 1
ATOM 1320 O O . ASN A 1 156 ? 4.063 9.918 -19.327 1.00 82.81 156 ASN A O 1
ATOM 1324 N N . PHE A 1 157 ? 3.103 9.048 -17.509 1.00 79.81 157 PHE A N 1
ATOM 1325 C CA . PHE A 1 157 ? 4.339 8.888 -16.730 1.00 79.81 157 PHE A CA 1
ATOM 1326 C C . PHE A 1 157 ? 4.799 7.441 -16.515 1.00 79.81 157 PHE A C 1
ATOM 1328 O O . PHE A 1 157 ? 5.972 7.247 -16.221 1.00 79.81 157 PHE A O 1
ATOM 1335 N N . TYR A 1 158 ? 3.959 6.431 -16.778 1.00 83.00 158 TYR A N 1
ATOM 1336 C CA . TYR A 1 158 ? 4.293 5.003 -16.604 1.00 83.00 158 TYR A CA 1
ATOM 1337 C C . TYR A 1 158 ? 3.877 4.115 -17.795 1.00 83.00 158 TYR A C 1
ATOM 1339 O O . TYR A 1 158 ? 3.338 4.573 -18.805 1.00 83.00 158 TYR A O 1
ATOM 1347 N N . GLU A 1 159 ? 4.217 2.833 -17.753 1.00 81.56 159 GLU A N 1
ATOM 1348 C CA . GLU A 1 159 ? 3.924 1.928 -18.864 1.00 81.56 159 GLU A CA 1
ATOM 1349 C C . GLU A 1 159 ? 2.477 1.427 -18.824 1.00 81.56 159 GLU A C 1
ATOM 1351 O O . GLU A 1 159 ? 1.903 1.210 -17.757 1.00 81.56 159 GLU A O 1
ATOM 1356 N N . LEU A 1 160 ? 1.878 1.180 -19.995 1.00 84.69 160 LEU A N 1
ATOM 1357 C CA . LEU A 1 160 ? 0.528 0.601 -20.080 1.00 84.69 160 LEU A CA 1
ATOM 1358 C C . LEU A 1 160 ? 0.438 -0.781 -19.412 1.00 84.69 160 LEU A C 1
ATOM 1360 O O . LEU A 1 160 ? -0.640 -1.193 -18.981 1.00 84.69 160 LEU A O 1
ATOM 1364 N N . GLU A 1 161 ? 1.564 -1.487 -19.289 1.00 87.31 161 GLU A N 1
ATOM 1365 C CA . GLU A 1 161 ? 1.646 -2.744 -18.547 1.00 87.31 161 GLU A CA 1
ATOM 1366 C C . GLU A 1 161 ? 1.249 -2.575 -17.071 1.00 87.31 161 GLU A C 1
ATOM 1368 O O . GLU A 1 161 ? 0.595 -3.456 -16.511 1.00 87.31 161 GLU A O 1
ATOM 1373 N N . VAL A 1 162 ? 1.538 -1.419 -16.461 1.00 90.19 162 VAL A N 1
ATOM 1374 C CA . VAL A 1 162 ? 1.131 -1.097 -15.084 1.00 90.19 162 VAL A CA 1
ATOM 1375 C C . VAL A 1 162 ? -0.389 -1.146 -14.956 1.00 90.19 162 VAL A C 1
ATOM 1377 O O . VAL A 1 162 ? -0.911 -1.795 -14.051 1.00 90.19 162 VAL A O 1
ATOM 1380 N N . PHE A 1 163 ? -1.11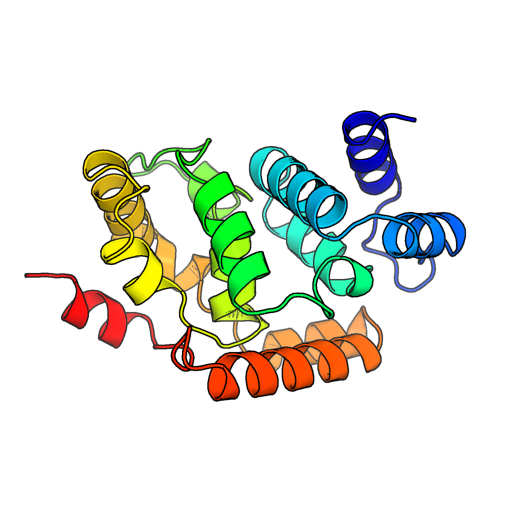4 -0.543 -15.903 1.00 91.44 163 PHE A N 1
ATOM 1381 C CA . PHE A 1 163 ? -2.577 -0.581 -15.916 1.00 91.44 163 PHE A CA 1
ATOM 1382 C C . PHE A 1 163 ? -3.108 -2.014 -16.060 1.00 91.44 163 PHE A C 1
ATOM 1384 O O . PHE A 1 163 ? -4.009 -2.423 -15.330 1.00 91.44 163 PHE A O 1
ATOM 1391 N N . SER A 1 164 ? -2.501 -2.816 -16.941 1.00 92.56 164 SER A N 1
ATOM 1392 C CA . SER A 1 164 ? -2.828 -4.244 -17.063 1.00 92.56 164 SER A CA 1
ATOM 1393 C C . SER A 1 164 ? -2.604 -4.997 -15.742 1.00 92.56 164 SER A C 1
ATOM 1395 O O . SER A 1 164 ? -3.431 -5.826 -15.363 1.00 92.56 164 SER A O 1
ATOM 1397 N N . ASN A 1 165 ? -1.512 -4.717 -15.023 1.00 94.88 165 ASN A N 1
ATOM 1398 C CA . ASN A 1 165 ? -1.225 -5.336 -13.726 1.00 94.88 165 ASN A CA 1
ATOM 1399 C C . ASN A 1 165 ? -2.265 -4.958 -12.660 1.00 94.88 165 ASN A C 1
ATOM 1401 O O . ASN A 1 165 ? -2.700 -5.829 -11.908 1.00 94.88 165 ASN A O 1
ATOM 1405 N N . ILE A 1 166 ? -2.714 -3.698 -12.639 1.00 94.38 166 ILE A N 1
ATOM 1406 C CA . ILE A 1 166 ? -3.778 -3.218 -11.744 1.00 94.38 166 ILE A CA 1
ATOM 1407 C C . ILE A 1 166 ? -5.082 -3.988 -11.995 1.00 94.38 166 ILE A C 1
ATOM 1409 O O . ILE A 1 166 ? -5.655 -4.549 -11.060 1.00 94.38 166 ILE A O 1
ATOM 1413 N N . VAL A 1 167 ? -5.525 -4.071 -13.255 1.00 93.00 167 VAL A N 1
ATOM 1414 C CA . VAL A 1 167 ? -6.779 -4.755 -13.621 1.00 93.00 167 VAL A CA 1
ATOM 1415 C C . VAL A 1 167 ? -6.720 -6.243 -13.270 1.00 93.00 167 VAL A C 1
ATOM 1417 O O . VAL A 1 167 ? -7.609 -6.741 -12.581 1.00 93.00 167 VAL A O 1
ATOM 1420 N N . LYS A 1 168 ? -5.641 -6.940 -13.652 1.00 94.06 168 LYS A N 1
ATOM 1421 C CA . LYS A 1 168 ? -5.460 -8.371 -13.343 1.00 94.06 168 LYS A CA 1
ATOM 1422 C C . LYS A 1 168 ? -5.444 -8.647 -11.840 1.00 94.06 168 LYS A C 1
ATOM 1424 O O . LYS A 1 168 ? -5.954 -9.675 -11.401 1.00 94.06 168 LYS A O 1
ATOM 1429 N N . MET A 1 169 ? -4.838 -7.758 -11.051 1.00 94.75 169 MET A N 1
ATOM 1430 C CA . MET A 1 169 ? -4.823 -7.882 -9.594 1.00 94.75 169 MET A CA 1
ATOM 1431 C C . MET A 1 169 ? -6.227 -7.717 -9.011 1.00 94.75 169 MET A C 1
ATOM 1433 O O . MET A 1 169 ? -6.647 -8.531 -8.191 1.00 94.75 169 MET A O 1
ATOM 1437 N N . LYS A 1 170 ? -6.973 -6.701 -9.460 1.00 93.38 170 LYS A N 1
ATOM 1438 C CA . LYS A 1 170 ? -8.356 -6.469 -9.030 1.00 93.38 170 LYS A CA 1
ATOM 1439 C C . LYS A 1 170 ? -9.233 -7.695 -9.280 1.00 93.38 170 LYS A C 1
ATOM 1441 O O . LYS A 1 170 ? -9.919 -8.145 -8.368 1.00 93.38 170 LYS A O 1
ATOM 1446 N N . GLU A 1 171 ? -9.191 -8.239 -10.493 1.00 92.00 171 GLU A N 1
ATOM 1447 C CA . GLU A 1 171 ? -9.973 -9.422 -10.875 1.00 92.00 171 GLU A CA 1
ATOM 1448 C C . GLU A 1 171 ? -9.637 -10.621 -9.981 1.00 92.00 171 GLU A C 1
ATOM 1450 O O . GLU A 1 171 ? -10.533 -11.199 -9.368 1.00 92.00 171 GLU A O 1
ATOM 1455 N N . ARG A 1 172 ? -8.342 -10.911 -9.799 1.00 91.50 172 ARG A N 1
ATOM 1456 C CA . ARG A 1 172 ? -7.873 -12.009 -8.943 1.00 91.50 172 ARG A CA 1
ATOM 1457 C C . ARG A 1 172 ? -8.358 -11.879 -7.498 1.00 91.50 172 ARG A C 1
ATOM 1459 O O . ARG A 1 172 ? -8.821 -12.851 -6.911 1.00 91.50 172 ARG A O 1
ATOM 1466 N N . LEU A 1 173 ? -8.260 -10.685 -6.912 1.00 91.38 173 LEU A N 1
ATOM 1467 C CA . LEU A 1 173 ? -8.641 -10.469 -5.512 1.00 91.38 173 LEU A CA 1
ATOM 1468 C C . LEU A 1 173 ? -10.155 -10.526 -5.282 1.00 91.38 173 LEU A C 1
ATOM 1470 O O . LEU A 1 173 ? -10.577 -10.894 -4.185 1.00 91.38 173 LEU A O 1
ATOM 1474 N N . ILE A 1 174 ? -10.961 -10.186 -6.292 1.00 89.06 174 ILE A N 1
ATOM 1475 C CA . ILE A 1 174 ? -12.420 -10.354 -6.242 1.00 89.06 174 ILE A CA 1
ATOM 1476 C C . ILE A 1 174 ? -12.786 -11.842 -6.300 1.00 89.06 174 ILE A C 1
ATOM 1478 O O . ILE A 1 174 ? -13.647 -12.285 -5.540 1.00 89.06 174 ILE A O 1
ATOM 1482 N N . GLU A 1 175 ? -12.130 -12.619 -7.164 1.00 85.94 175 GLU A N 1
ATOM 1483 C CA . GLU A 1 175 ? -12.368 -14.065 -7.289 1.00 85.94 175 GLU A CA 1
ATOM 1484 C C . GLU A 1 175 ? -12.002 -14.828 -6.007 1.00 85.94 175 GLU A C 1
ATOM 1486 O O . GLU A 1 175 ? -12.768 -15.675 -5.541 1.00 85.94 175 GLU A O 1
ATOM 1491 N N . ASP A 1 176 ? -10.883 -14.465 -5.378 1.00 74.69 176 ASP A N 1
ATOM 1492 C CA . ASP A 1 176 ? -10.378 -15.099 -4.156 1.00 74.69 176 ASP A CA 1
ATOM 1493 C C . ASP A 1 176 ? -11.268 -14.856 -2.911 1.00 74.69 176 ASP A C 1
ATOM 1495 O O . ASP A 1 176 ? -10.996 -15.402 -1.841 1.00 74.69 176 ASP A O 1
ATOM 1499 N N . SER A 1 177 ? -12.344 -14.061 -3.019 1.00 66.75 177 SER A N 1
ATOM 1500 C CA . SER A 1 177 ? -13.350 -13.787 -1.969 1.00 66.75 177 SER A CA 1
ATOM 1501 C C . SER A 1 177 ? -12.816 -13.180 -0.659 1.00 66.75 177 SER A C 1
ATOM 1503 O O . SER A 1 177 ? -13.579 -12.969 0.284 1.00 66.75 177 SER A O 1
ATOM 1505 N N . PHE A 1 178 ? -11.517 -12.886 -0.568 1.00 69.44 178 PHE A N 1
ATOM 1506 C CA . PHE A 1 178 ? -10.898 -12.298 0.622 1.00 69.44 178 PHE A CA 1
ATOM 1507 C C . PHE A 1 178 ? -11.194 -10.812 0.782 1.00 69.44 178 PHE A C 1
ATOM 1509 O O . PHE A 1 178 ? -11.197 -10.308 1.906 1.00 69.44 178 PHE A O 1
ATOM 1516 N N . PHE A 1 179 ? -11.431 -10.121 -0.330 1.00 81.44 179 PHE A N 1
ATOM 1517 C CA . PHE A 1 179 ? -11.716 -8.701 -0.341 1.00 81.44 179 PHE A CA 1
ATOM 1518 C C . PHE A 1 179 ? -12.961 -8.402 -1.169 1.00 81.44 179 PHE A C 1
ATOM 1520 O O . PHE A 1 179 ? -13.287 -9.106 -2.123 1.00 81.44 179 PHE A O 1
ATOM 1527 N N . SER A 1 180 ? -13.655 -7.327 -0.806 1.00 85.38 180 SER A N 1
ATOM 1528 C CA . SER A 1 180 ? -14.770 -6.812 -1.593 1.00 85.38 180 SER A CA 1
ATOM 1529 C C . SER A 1 180 ? -14.272 -5.795 -2.626 1.00 85.38 180 SER A C 1
ATOM 1531 O O . SER A 1 180 ? -13.208 -5.197 -2.429 1.00 85.38 180 SER A O 1
ATOM 1533 N N . PRO A 1 181 ? -15.059 -5.502 -3.676 1.00 86.81 181 PRO A N 1
ATOM 1534 C CA . PRO A 1 181 ? -14.834 -4.319 -4.503 1.00 86.81 181 PRO A CA 1
ATOM 1535 C C . PRO A 1 181 ? -14.678 -3.051 -3.651 1.00 86.81 181 PRO A C 1
ATOM 1537 O O . PRO A 1 181 ? -15.201 -2.990 -2.528 1.00 86.81 181 PRO A O 1
ATOM 1540 N N . SER A 1 182 ? -13.950 -2.057 -4.171 1.00 84.88 182 SER A N 1
ATOM 1541 C CA . SER A 1 182 ? -13.808 -0.760 -3.505 1.00 84.88 182 SER A CA 1
ATOM 1542 C C . SER A 1 182 ? -15.175 -0.174 -3.157 1.00 84.88 182 SER A C 1
ATOM 1544 O O . SER A 1 182 ? -16.141 -0.263 -3.916 1.00 84.88 182 SER A O 1
ATOM 1546 N N . LYS A 1 183 ? -15.248 0.409 -1.965 1.00 80.75 183 LYS A N 1
ATOM 1547 C CA . LYS A 1 183 ? -16.420 1.149 -1.490 1.00 80.75 183 LYS A CA 1
ATOM 1548 C C . LYS A 1 183 ? -16.158 2.626 -1.714 1.00 80.75 183 LYS A C 1
ATOM 1550 O O . LYS A 1 183 ? -14.999 3.007 -1.857 1.00 80.75 183 LYS A O 1
ATOM 1555 N N . ASN A 1 184 ? -17.190 3.462 -1.740 1.00 85.38 184 ASN A N 1
ATOM 1556 C CA . ASN A 1 184 ? -16.966 4.904 -1.638 1.00 85.38 184 ASN A CA 1
ATOM 1557 C C . ASN A 1 184 ? -16.870 5.343 -0.170 1.00 85.38 184 ASN A C 1
ATOM 1559 O O . ASN A 1 184 ? -17.189 4.596 0.759 1.00 85.38 184 ASN A O 1
ATOM 1563 N N . TYR A 1 185 ? -16.404 6.572 0.037 1.00 87.88 185 TYR A N 1
ATOM 1564 C CA . TYR A 1 185 ? -16.126 7.092 1.369 1.00 87.88 185 TYR A CA 1
ATOM 1565 C C . TYR A 1 185 ? -17.355 7.107 2.287 1.00 87.88 185 TYR A C 1
ATOM 1567 O O . TYR A 1 185 ? -17.298 6.639 3.426 1.00 87.88 185 TYR A O 1
ATOM 1575 N N . ASN A 1 186 ? -18.489 7.584 1.774 1.00 87.50 186 ASN A N 1
ATOM 1576 C CA . ASN A 1 186 ? -19.719 7.720 2.551 1.00 87.50 186 ASN A CA 1
ATOM 1577 C C . ASN A 1 186 ? -20.320 6.361 2.930 1.00 87.50 186 ASN A C 1
ATOM 1579 O O . ASN A 1 186 ? -20.754 6.176 4.066 1.00 87.50 186 ASN A O 1
ATOM 1583 N N . GLU A 1 187 ? -20.323 5.398 2.006 1.00 85.88 187 GLU A N 1
ATOM 1584 C CA . GLU A 1 187 ? -20.741 4.016 2.279 1.00 85.88 187 GLU A CA 1
ATOM 1585 C C . GLU A 1 187 ? -19.940 3.410 3.421 1.00 85.88 187 GLU A C 1
ATOM 1587 O O . GLU A 1 187 ? -20.497 2.804 4.338 1.00 85.88 187 GLU A O 1
ATOM 1592 N N . LEU A 1 188 ? -18.626 3.611 3.374 1.00 86.62 188 LEU A N 1
ATOM 1593 C CA . LEU A 1 188 ? -17.735 3.079 4.372 1.00 86.62 188 LEU A CA 1
ATOM 1594 C C . LEU A 1 188 ? -17.982 3.705 5.748 1.00 86.62 188 LEU A C 1
ATOM 1596 O O . LEU A 1 188 ? -18.047 2.980 6.742 1.00 86.62 188 LEU A O 1
ATOM 1600 N N . LEU A 1 189 ? -18.139 5.031 5.822 1.00 88.25 189 LEU A N 1
ATOM 1601 C CA . LEU A 1 189 ? -18.425 5.684 7.097 1.00 88.25 189 LEU A CA 1
ATOM 1602 C C . LEU A 1 189 ? -19.746 5.175 7.675 1.00 88.25 189 LEU A C 1
ATOM 1604 O O . LEU A 1 189 ? -19.793 4.822 8.846 1.00 88.25 189 LEU A O 1
ATOM 1608 N N . ASN A 1 190 ? -20.788 5.038 6.858 1.00 87.12 190 ASN A N 1
ATOM 1609 C CA . ASN A 1 190 ? -22.079 4.525 7.318 1.00 87.12 190 ASN A CA 1
ATOM 1610 C C . ASN A 1 190 ? -22.013 3.073 7.818 1.00 87.12 190 ASN A C 1
ATOM 1612 O O . ASN A 1 190 ? -22.795 2.690 8.683 1.00 87.12 190 ASN A O 1
ATOM 1616 N N . GLN A 1 191 ? -21.096 2.257 7.291 1.00 85.19 191 GLN A N 1
ATOM 1617 C CA . GLN A 1 191 ? -20.938 0.867 7.722 1.00 85.19 191 GLN A CA 1
ATOM 1618 C C . GLN A 1 191 ? -20.294 0.745 9.113 1.00 85.19 191 GLN A C 1
ATOM 1620 O O . GLN A 1 191 ? -20.645 -0.163 9.871 1.00 85.19 191 GLN A O 1
ATOM 1625 N N . PHE A 1 192 ? -19.345 1.626 9.443 1.00 81.44 192 PHE A N 1
ATOM 1626 C CA . PHE A 1 192 ? -18.522 1.504 10.654 1.00 81.44 192 PHE A CA 1
ATOM 1627 C C . PHE A 1 192 ? -18.798 2.578 11.719 1.00 81.44 192 PHE A C 1
ATOM 1629 O O . PHE A 1 192 ? -18.403 2.398 12.871 1.00 81.44 192 PHE A O 1
ATOM 1636 N N . VAL A 1 193 ? -19.522 3.653 11.390 1.00 71.00 193 VAL A N 1
ATOM 1637 C CA . VAL A 1 193 ? -20.130 4.557 12.378 1.00 71.00 193 VAL A CA 1
ATOM 1638 C C . VAL A 1 193 ? -21.373 3.861 12.948 1.00 71.00 193 VAL A C 1
ATOM 1640 O O . VAL A 1 193 ? -22.401 3.781 12.280 1.00 71.00 193 VAL A O 1
ATOM 1643 N N . LYS A 1 194 ? -21.283 3.353 14.181 1.00 53.91 194 LYS A N 1
ATOM 1644 C CA . LYS A 1 194 ? -22.449 2.991 15.003 1.00 53.91 194 LYS A CA 1
ATOM 1645 C C . LYS A 1 194 ? -22.684 4.041 16.075 1.00 53.91 194 LYS A C 1
ATOM 1647 O O . LYS A 1 194 ? -21.685 4.446 16.710 1.00 53.91 194 LYS A O 1
#

Secondary structure (DSSP, 8-state):
--HHHHHHHHHHT-TT-GGG--HHHHHHHHTS-HHHHHHHHHHHHHHSBHHHHHHHHHH-GGGTTT--HHHHHHHHHHTPSPSSPP-TT-GGGGGBGGGHHHIIIIIII-EE-HHHHHH-TTS-HHHHHHHHHHHHHHHHHHH---HHHHHHHHHHHS-HHHHHHHHHHHHHHHHTSSSEEPPPHHHHHHHH--

Mean predicted aligned error: 4.86 Å

Organism: NCBI:txid996

Nearest PDB structures (foldseek):
  8whk-assembly1_A  TM=4.284E-01  e=2.835E+00  Homo sapiens
  7kzv-assembly1_E  TM=3.281E-01  e=3.134E+00  Homo sapiens
  8whj-assembly1_A  TM=4.024E-01  e=7.732E+00  Homo sapiens
  6deh-assembly2_B  TM=2.280E-01  e=6.994E+00  Legionella pneumophila subsp. pneumophila str. Philadelphia 1

Radius of gyration: 16.04 Å; Cα contacts (8 Å, |Δi|>4): 216; chains: 1; bounding box: 46×34×40 Å